Protein AF-A0A4Q5LEQ5-F1 (afdb_monomer)

pLDDT: mean 79.86, std 17.28, range [38.16, 98.62]

Radius of gyration: 29.06 Å; Cα contacts (8 Å, |Δi|>4): 475; chains: 1; bounding box: 88×98×78 Å

Nearest PDB structures (foldseek):
  8k0a-assembly1_B  TM=4.639E-01  e=9.473E-01  Escherichia coli K-12
  3zpm-assembly1_A  TM=3.263E-01  e=8.022E+00  Equus caballus
  2qom-assembly2_B  TM=1.376E-01  e=4.006E+00  Escherichia coli O157:H7

Mean predicted aligned error: 11.12 Å

Organism: NCBI:txid2025506

Secondary structure (DSSP, 8-state):
-------------PPPPPPPPPPPP--PPPP--HHHHHHH---GGGGTB-TTT-SB-EEEEEETTTTEEEEEEEEEEEE-SS-TTEEEEEEEEEETTEEEEEEEEEEEEEEEEE--SSPPTT---SEEEEEEEEEEEEE-TTSTT-EEEEEEEEEEEEE-SS-EEEPPP--BTTB---S-SEEEEEEEEEETTEEEEEEEEEESSTHHHHHHHHTTT--SSSS-PPPHHHHTTTGGGTT----TTSPPPPP--

Solvent-accessible surface area (backbone atoms only — not comparable to full-atom values): 14847 Å² total; per-residue (Å²): 135,89,85,84,86,84,84,83,81,84,81,79,80,78,80,79,86,78,79,81,79,79,73,79,77,80,79,72,74,79,74,76,51,41,71,61,52,30,66,79,43,81,67,44,65,66,60,36,36,33,90,87,75,72,41,77,34,69,26,41,30,34,38,43,98,76,51,29,38,32,38,35,36,46,79,41,58,42,66,38,93,90,43,49,45,34,28,44,38,33,29,38,38,33,49,80,92,48,72,42,50,33,39,37,40,40,38,54,71,47,50,44,81,51,87,76,94,70,69,48,88,91,66,72,61,84,44,38,36,39,35,34,32,38,37,40,37,36,36,49,80,90,46,89,75,32,36,35,42,42,37,38,35,43,34,22,31,24,36,36,95,90,42,78,44,59,25,78,40,41,83,46,101,87,47,74,64,45,89,42,46,30,42,42,37,45,34,38,36,42,33,90,78,38,92,66,70,36,49,34,40,36,16,62,32,51,70,79,48,27,68,88,64,39,77,69,17,60,71,70,96,84,55,95,44,77,31,69,85,42,34,84,31,55,50,75,52,70,88,60,86,72,70,83,83,58,79,76,79,75,78,86,126

Structure (mmCIF, N/CA/C/O backbone):
data_AF-A0A4Q5LEQ5-F1
#
_entry.id   AF-A0A4Q5LEQ5-F1
#
loop_
_atom_site.group_PDB
_atom_site.id
_atom_site.type_symbol
_atom_site.label_atom_id
_atom_site.label_alt_id
_atom_site.label_comp_id
_atom_site.label_asym_id
_atom_site.label_entity_id
_atom_site.label_seq_id
_atom_site.pdbx_PDB_ins_code
_atom_site.Cartn_x
_atom_site.Cartn_y
_atom_site.Cartn_z
_atom_site.occupancy
_atom_site.B_iso_or_equiv
_atom_site.auth_seq_id
_atom_site.auth_comp_id
_atom_site.auth_asym_id
_atom_site.auth_atom_id
_atom_site.pdbx_PDB_model_num
ATOM 1 N N . MET A 1 1 ? 68.077 65.497 -51.776 1.00 42.28 1 MET A N 1
ATOM 2 C CA . MET A 1 1 ? 66.692 65.918 -52.079 1.00 42.28 1 MET A CA 1
ATOM 3 C C . MET A 1 1 ? 65.959 64.712 -52.664 1.00 42.28 1 MET A C 1
ATOM 5 O O . MET A 1 1 ? 66.411 64.222 -53.683 1.00 42.28 1 MET A O 1
ATOM 9 N N . LYS A 1 2 ? 64.897 64.240 -51.986 1.00 45.91 2 LYS A N 1
ATOM 10 C CA . LYS A 1 2 ? 63.905 63.204 -52.376 1.00 45.91 2 LYS A CA 1
ATOM 11 C C . LYS A 1 2 ? 64.382 61.764 -52.687 1.00 45.91 2 LYS A C 1
ATOM 13 O O . LYS A 1 2 ? 64.947 61.514 -53.740 1.00 45.91 2 LYS A O 1
ATOM 18 N N . LEU A 1 3 ? 63.975 60.815 -51.833 1.00 38.16 3 LEU A N 1
ATOM 19 C CA . LEU A 1 3 ? 63.595 59.434 -52.197 1.00 38.16 3 LEU A CA 1
ATOM 20 C C . LEU A 1 3 ? 62.648 58.894 -51.095 1.00 38.16 3 LEU A C 1
ATOM 22 O O . LEU A 1 3 ? 63.087 58.612 -49.988 1.00 38.16 3 LEU A O 1
ATOM 26 N N . LEU A 1 4 ? 61.352 59.210 -51.175 1.00 44.72 4 LEU A N 1
ATOM 27 C CA . LEU A 1 4 ? 60.229 58.312 -51.506 1.00 44.72 4 LEU A CA 1
ATOM 28 C C . LEU A 1 4 ? 60.185 56.986 -50.708 1.00 44.72 4 LEU A C 1
ATOM 30 O O . LEU A 1 4 ? 60.799 55.996 -51.090 1.00 44.72 4 LEU A O 1
ATOM 34 N N . LEU A 1 5 ? 59.398 56.981 -49.622 1.00 45.78 5 LEU A N 1
ATOM 35 C CA . LEU A 1 5 ? 58.892 55.772 -48.963 1.00 45.78 5 LEU A CA 1
ATOM 36 C C . LEU A 1 5 ? 57.779 55.148 -49.819 1.00 45.78 5 LEU A C 1
ATOM 38 O O . LEU A 1 5 ? 56.820 55.835 -50.172 1.00 45.78 5 LEU A O 1
ATOM 42 N N . LEU A 1 6 ? 57.872 53.844 -50.084 1.00 47.28 6 LEU A N 1
ATOM 43 C CA . LEU A 1 6 ? 56.791 53.026 -50.633 1.00 47.28 6 LEU A CA 1
ATOM 44 C C . LEU A 1 6 ? 56.201 52.185 -49.485 1.00 47.28 6 LEU A C 1
ATOM 46 O O . LEU A 1 6 ? 56.848 51.254 -49.010 1.00 47.28 6 LEU A O 1
ATOM 50 N N . LEU A 1 7 ? 54.996 52.521 -49.014 1.00 47.59 7 LEU A N 1
ATOM 51 C CA . LEU A 1 7 ? 54.213 51.657 -48.124 1.00 47.59 7 LEU A CA 1
ATOM 52 C C . LEU A 1 7 ? 53.281 50.795 -48.984 1.00 47.59 7 LEU A C 1
ATOM 54 O O . LEU A 1 7 ? 52.369 51.313 -49.625 1.00 47.59 7 LEU A O 1
ATOM 58 N N . VAL A 1 8 ? 53.501 49.481 -48.984 1.00 54.56 8 VAL A N 1
ATOM 59 C CA . VAL A 1 8 ? 52.576 48.494 -49.554 1.00 54.56 8 VAL A CA 1
ATOM 60 C C . VAL A 1 8 ? 51.659 48.018 -48.430 1.00 54.56 8 VAL A C 1
ATOM 62 O O . VAL A 1 8 ? 52.103 47.341 -47.506 1.00 54.56 8 VAL A O 1
ATOM 65 N N . ALA A 1 9 ? 50.380 48.385 -48.491 1.00 50.31 9 ALA A N 1
ATOM 66 C CA . ALA A 1 9 ? 49.352 47.860 -47.600 1.00 50.31 9 ALA A CA 1
ATOM 67 C C . ALA A 1 9 ? 48.758 46.579 -48.210 1.00 50.31 9 ALA A C 1
ATOM 69 O O . ALA A 1 9 ? 48.003 46.639 -49.179 1.00 50.31 9 ALA A O 1
ATOM 70 N N . LEU A 1 10 ? 49.098 45.415 -47.648 1.00 50.59 10 LEU A N 1
ATOM 71 C CA . LEU A 1 10 ? 48.386 44.166 -47.917 1.00 50.59 10 LEU A CA 1
ATOM 72 C C . LEU A 1 10 ? 47.082 44.152 -47.110 1.00 50.59 10 LEU A C 1
ATOM 74 O O . LEU A 1 10 ? 47.089 43.976 -45.893 1.00 50.59 10 LEU A O 1
ATOM 78 N N . GLY A 1 11 ? 45.957 44.340 -47.799 1.00 45.97 11 GLY A N 1
ATOM 79 C CA . GLY A 1 11 ? 44.630 44.106 -47.241 1.00 45.97 11 GLY A CA 1
ATOM 80 C C . GLY A 1 11 ? 44.376 42.607 -47.090 1.00 45.97 11 GLY A C 1
ATOM 81 O O . GLY A 1 11 ? 44.186 41.907 -48.082 1.00 45.97 11 GLY A O 1
ATOM 82 N N . ALA A 1 12 ? 44.364 42.112 -45.854 1.00 54.72 12 ALA A N 1
ATOM 83 C CA . ALA A 1 12 ? 43.899 40.767 -45.537 1.00 54.72 12 ALA A CA 1
ATOM 84 C C . ALA A 1 12 ? 42.364 40.771 -45.444 1.00 54.72 12 ALA A C 1
ATOM 86 O O . ALA A 1 12 ? 41.787 41.289 -44.490 1.00 54.72 12 ALA A O 1
ATOM 87 N N . THR A 1 13 ? 41.689 40.198 -46.439 1.00 59.59 13 THR A N 1
ATOM 88 C CA . THR A 1 13 ? 40.253 39.903 -46.376 1.00 59.59 13 THR A CA 1
ATOM 89 C C . THR A 1 13 ? 40.011 38.744 -45.413 1.00 59.59 13 THR A C 1
ATOM 91 O O . THR A 1 13 ? 40.428 37.615 -45.677 1.00 59.59 13 THR A O 1
ATOM 94 N N . ALA A 1 14 ? 39.340 39.021 -44.294 1.00 64.88 14 ALA A N 1
ATOM 95 C CA . ALA A 1 14 ? 38.915 38.003 -43.341 1.00 64.88 14 ALA A CA 1
ATOM 96 C C . ALA A 1 14 ? 37.867 37.060 -43.974 1.00 64.88 14 ALA A C 1
ATOM 98 O O . ALA A 1 14 ? 36.952 37.541 -44.651 1.00 64.88 14 ALA A O 1
ATOM 99 N N . PRO A 1 15 ? 37.963 35.734 -43.770 1.00 63.31 15 PRO A N 1
ATOM 100 C CA . PRO A 1 15 ? 36.973 34.791 -44.274 1.00 63.31 15 PRO A CA 1
ATOM 101 C C . PRO A 1 15 ? 35.643 34.935 -43.522 1.00 63.31 15 PRO A C 1
ATOM 103 O O . PRO A 1 15 ? 35.608 35.116 -42.304 1.00 63.31 15 PRO A O 1
ATOM 106 N N . ALA A 1 16 ? 34.541 34.842 -44.267 1.00 68.25 16 ALA A N 1
ATOM 107 C CA . ALA A 1 16 ? 33.187 34.922 -43.734 1.00 68.25 16 ALA A CA 1
ATOM 108 C C . ALA A 1 16 ? 32.895 33.782 -42.731 1.00 68.25 16 ALA A C 1
ATOM 110 O O . ALA A 1 16 ? 33.335 32.648 -42.946 1.00 68.25 16 ALA A O 1
ATOM 111 N N . PRO A 1 17 ? 32.128 34.045 -41.655 1.00 64.50 17 PRO A N 1
ATOM 112 C CA . PRO A 1 17 ? 31.773 33.032 -40.669 1.00 64.50 17 PRO A CA 1
ATOM 113 C C . PRO A 1 17 ? 30.890 31.947 -41.298 1.00 64.50 17 PRO A C 1
ATOM 115 O O . PRO A 1 17 ? 29.792 32.207 -41.788 1.00 64.50 17 PRO A O 1
ATOM 118 N N . SER A 1 18 ? 31.376 30.708 -41.275 1.00 65.38 18 SER A N 1
ATOM 119 C CA . SER A 1 18 ? 30.634 29.525 -41.709 1.00 65.38 18 SER A CA 1
ATOM 120 C C . SER A 1 18 ? 29.404 29.302 -40.824 1.00 65.38 18 SER A C 1
ATOM 122 O O . SER A 1 18 ? 29.530 29.208 -39.601 1.00 65.38 18 SER A O 1
ATOM 124 N N . ALA A 1 19 ? 28.229 29.183 -41.448 1.00 69.19 19 ALA A N 1
ATOM 125 C CA . ALA A 1 19 ? 26.966 28.919 -40.767 1.00 69.19 19 ALA A CA 1
ATOM 126 C C . ALA A 1 19 ? 27.043 27.645 -39.892 1.00 69.19 19 ALA A C 1
ATOM 128 O O . ALA A 1 19 ? 27.603 26.632 -40.327 1.00 69.19 19 ALA A O 1
ATOM 129 N N . PRO A 1 20 ? 26.483 27.663 -38.668 1.00 63.56 20 PRO A N 1
ATOM 130 C CA . PRO A 1 20 ? 26.539 26.523 -37.763 1.00 63.56 20 PRO A CA 1
ATOM 131 C C . PRO A 1 20 ? 25.790 25.322 -38.357 1.00 63.56 20 PRO A C 1
ATOM 133 O O . PRO A 1 20 ? 24.600 25.401 -38.663 1.00 63.56 20 PRO A O 1
ATOM 136 N N . LYS A 1 21 ? 26.490 24.187 -38.498 1.00 62.59 21 LYS A N 1
ATOM 137 C CA . LYS A 1 21 ? 25.885 22.897 -38.864 1.00 62.59 21 LYS A CA 1
ATOM 138 C C . LYS A 1 21 ? 24.766 22.569 -37.874 1.00 62.59 21 LYS A C 1
ATOM 140 O O . LYS A 1 21 ? 25.019 22.421 -36.678 1.00 62.59 21 LYS A O 1
ATOM 145 N N . ALA A 1 22 ? 23.542 22.436 -38.384 1.00 58.00 22 ALA A N 1
ATOM 146 C CA . ALA A 1 22 ? 22.379 22.044 -37.603 1.00 58.00 22 ALA A CA 1
ATOM 147 C C . ALA A 1 22 ? 22.648 20.708 -36.892 1.00 58.00 22 ALA A C 1
ATOM 149 O O . ALA A 1 22 ? 22.903 19.679 -37.521 1.00 58.00 22 ALA A O 1
ATOM 150 N N . ARG A 1 23 ? 22.625 20.748 -35.558 1.00 59.12 23 ARG A N 1
ATOM 151 C CA . ARG A 1 23 ? 22.774 19.577 -34.693 1.00 59.12 23 ARG A CA 1
ATOM 152 C C . ARG A 1 23 ? 21.589 18.639 -34.963 1.00 59.12 23 ARG A C 1
ATOM 154 O O . ARG A 1 23 ? 20.453 19.112 -34.911 1.00 59.12 23 ARG A O 1
ATOM 161 N N . PRO A 1 24 ? 21.807 17.344 -35.256 1.00 55.41 24 PRO A N 1
ATOM 162 C CA . PRO A 1 24 ? 20.708 16.413 -35.469 1.00 55.41 24 PRO A CA 1
ATOM 163 C C . PRO A 1 24 ? 19.820 16.408 -34.223 1.00 55.41 24 PRO A C 1
ATOM 165 O O . PRO A 1 24 ? 20.305 16.230 -33.104 1.00 55.41 24 PRO A O 1
ATOM 168 N N . ALA A 1 25 ? 18.529 16.672 -34.423 1.00 56.28 25 ALA A N 1
ATOM 169 C CA . ALA A 1 25 ? 17.544 16.674 -33.358 1.00 56.28 25 ALA A CA 1
ATOM 170 C C . ALA A 1 25 ? 17.580 15.314 -32.649 1.00 56.28 25 ALA A C 1
ATOM 172 O O . ALA A 1 25 ? 17.380 14.271 -33.278 1.00 56.28 25 ALA A O 1
ATOM 173 N N . ASN A 1 26 ? 17.859 15.331 -31.344 1.00 53.47 26 ASN A N 1
ATOM 174 C CA . ASN A 1 26 ? 17.761 14.156 -30.490 1.00 53.47 26 ASN A CA 1
ATOM 175 C C . ASN A 1 26 ? 16.336 13.606 -30.613 1.00 53.47 26 ASN A C 1
ATOM 177 O O . ASN A 1 26 ? 15.392 14.181 -30.070 1.00 53.47 26 ASN A O 1
ATOM 181 N N . ARG A 1 27 ? 16.167 12.493 -31.335 1.00 51.16 27 ARG A N 1
ATOM 182 C CA . ARG A 1 27 ? 14.936 11.703 -31.287 1.00 51.16 27 ARG A CA 1
ATOM 183 C C . ARG A 1 27 ? 14.829 11.141 -29.874 1.00 51.16 27 ARG A C 1
ATOM 185 O O . ARG A 1 27 ? 15.426 10.115 -29.561 1.00 51.16 27 ARG A O 1
ATOM 192 N N . HIS A 1 28 ? 14.113 11.848 -29.005 1.00 52.12 28 HIS A N 1
ATOM 193 C CA . HIS A 1 28 ? 13.732 11.320 -27.706 1.00 52.12 28 HIS A CA 1
ATOM 194 C C . HIS A 1 28 ? 12.925 10.044 -27.941 1.00 52.12 28 HIS A C 1
ATOM 196 O O . HIS A 1 28 ? 11.900 10.068 -28.623 1.00 52.12 28 HIS A O 1
ATOM 202 N N . ALA A 1 29 ? 13.414 8.922 -27.410 1.00 55.69 29 ALA A N 1
ATOM 203 C CA . ALA A 1 29 ? 12.632 7.698 -27.362 1.00 55.69 29 ALA A CA 1
ATOM 204 C C . ALA A 1 29 ? 11.277 8.013 -26.697 1.00 55.69 29 ALA A C 1
ATOM 206 O O . ALA A 1 29 ? 11.261 8.745 -25.699 1.00 55.69 29 ALA A O 1
ATOM 207 N N . PRO A 1 30 ? 10.152 7.515 -27.240 1.00 57.72 30 PRO A N 1
ATOM 208 C CA . PRO A 1 30 ? 8.839 7.802 -26.685 1.00 57.72 30 PRO A CA 1
ATOM 209 C C . PRO A 1 30 ? 8.800 7.378 -25.216 1.00 57.72 30 PRO A C 1
ATOM 211 O O . PRO A 1 30 ? 9.229 6.278 -24.857 1.00 57.72 30 PRO A O 1
ATOM 214 N N . ALA A 1 31 ? 8.314 8.276 -24.360 1.00 65.69 31 ALA A N 1
ATOM 215 C CA . ALA A 1 31 ? 8.113 7.977 -22.953 1.00 65.69 31 ALA A CA 1
ATOM 216 C C . ALA A 1 31 ? 7.179 6.763 -22.825 1.00 65.69 31 ALA A C 1
ATOM 218 O O . ALA A 1 31 ? 6.158 6.678 -23.509 1.00 65.69 31 ALA A O 1
ATOM 219 N N . LEU A 1 32 ? 7.537 5.819 -21.953 1.00 74.06 32 LEU A N 1
ATOM 220 C CA . LEU A 1 32 ? 6.699 4.670 -21.625 1.00 74.06 32 LEU A CA 1
ATOM 221 C C . LEU A 1 32 ? 5.318 5.173 -21.183 1.00 74.06 32 LEU A C 1
ATOM 223 O O . LEU A 1 32 ? 5.200 5.813 -20.138 1.00 74.06 32 LEU A O 1
ATOM 227 N N . SER A 1 33 ? 4.274 4.895 -21.968 1.00 88.50 33 SER A N 1
ATOM 228 C CA . SER A 1 33 ? 2.918 5.247 -21.554 1.00 88.50 33 SER A CA 1
ATOM 229 C C . SER A 1 33 ? 2.502 4.329 -20.402 1.00 88.50 33 SER A C 1
ATOM 231 O O . SER A 1 33 ? 2.620 3.102 -20.497 1.00 88.50 33 SER A O 1
ATOM 233 N N . ALA A 1 34 ? 2.009 4.910 -19.308 1.00 90.38 34 ALA A N 1
ATOM 234 C CA . ALA A 1 34 ? 1.579 4.136 -18.147 1.00 90.38 34 ALA A CA 1
ATOM 235 C C . ALA A 1 34 ? 0.482 3.122 -18.512 1.00 90.38 34 ALA A C 1
ATOM 237 O O . ALA A 1 34 ? 0.498 1.987 -18.046 1.00 90.38 34 ALA A O 1
ATOM 238 N N . ALA A 1 35 ? -0.428 3.502 -19.411 1.00 90.44 35 ALA A N 1
ATOM 239 C CA . ALA A 1 35 ? -1.487 2.626 -19.898 1.00 90.44 35 ALA A CA 1
ATOM 240 C C . ALA A 1 35 ? -0.942 1.385 -20.627 1.00 90.44 35 ALA A C 1
ATOM 242 O O . ALA A 1 35 ? -1.441 0.284 -20.406 1.00 90.44 35 ALA A O 1
ATOM 243 N N . THR A 1 36 ? 0.086 1.539 -21.473 1.00 93.69 36 THR A N 1
ATOM 244 C CA . THR A 1 36 ? 0.741 0.396 -22.134 1.00 93.69 36 THR A CA 1
ATOM 245 C C . THR A 1 36 ? 1.398 -0.514 -21.110 1.00 93.69 36 THR A C 1
ATOM 247 O O . THR A 1 36 ? 1.146 -1.716 -21.113 1.00 93.69 36 THR A O 1
ATOM 250 N N . PHE A 1 37 ? 2.161 0.064 -20.184 1.00 95.38 37 PHE A N 1
ATOM 251 C CA . PHE A 1 37 ? 2.852 -0.710 -19.163 1.00 95.38 37 PHE A CA 1
ATOM 252 C C . PHE A 1 37 ? 1.888 -1.553 -18.316 1.00 95.38 37 PHE A C 1
ATOM 254 O O . PHE A 1 37 ? 2.099 -2.750 -18.150 1.00 95.38 37 PHE A O 1
ATOM 261 N N . PHE A 1 38 ? 0.801 -0.960 -17.815 1.00 95.69 38 PHE A N 1
ATOM 262 C CA . PHE A 1 38 ? -0.144 -1.679 -16.955 1.00 95.69 38 PHE A CA 1
ATOM 263 C C . PHE A 1 38 ? -1.016 -2.696 -17.704 1.00 95.69 38 PHE A C 1
ATOM 265 O O . PHE A 1 38 ? -1.543 -3.610 -17.073 1.00 95.69 38 PHE A O 1
ATOM 272 N N . ARG A 1 39 ? -1.151 -2.598 -19.037 1.00 95.56 39 ARG A N 1
ATOM 273 C CA . ARG A 1 39 ? -1.733 -3.684 -19.849 1.00 95.56 39 ARG A CA 1
ATOM 274 C C . ARG A 1 39 ? -0.836 -4.918 -19.821 1.00 95.56 39 ARG A C 1
ATOM 276 O O . ARG A 1 39 ? -1.307 -6.012 -19.511 1.00 95.56 39 ARG A O 1
ATOM 283 N N . GLU A 1 40 ? 0.449 -4.717 -20.089 1.00 95.81 40 GLU A N 1
ATOM 284 C CA . GLU A 1 40 ? 1.455 -5.779 -20.204 1.00 95.81 40 GLU A CA 1
ATOM 285 C C . GLU A 1 40 ? 1.829 -6.394 -18.852 1.00 95.81 40 GLU A C 1
ATOM 287 O O . GLU A 1 40 ? 2.145 -7.578 -18.764 1.00 95.81 40 GLU A O 1
ATOM 292 N N . HIS A 1 41 ? 1.769 -5.600 -17.784 1.00 96.50 41 HIS A N 1
ATOM 293 C CA . HIS A 1 41 ? 2.252 -5.988 -16.468 1.00 96.50 41 HIS A CA 1
ATOM 294 C C . HIS A 1 41 ? 1.136 -5.931 -15.423 1.00 96.50 41 HIS A C 1
ATOM 296 O O . HIS A 1 41 ? 0.546 -4.883 -15.165 1.00 96.50 41 HIS A O 1
ATOM 302 N N . ASN A 1 42 ? 0.862 -7.077 -14.799 1.00 96.06 42 ASN A N 1
ATOM 303 C CA . ASN A 1 42 ? -0.044 -7.186 -13.661 1.00 96.06 42 ASN A CA 1
ATOM 304 C C . ASN A 1 42 ? 0.756 -7.088 -12.357 1.00 96.06 42 ASN A C 1
ATOM 306 O O . ASN A 1 42 ? 1.597 -7.942 -12.093 1.00 96.06 42 ASN A O 1
ATOM 310 N N . LEU A 1 43 ? 0.484 -6.065 -11.545 1.00 95.81 43 LEU A N 1
ATOM 311 C CA . LEU A 1 43 ? 1.221 -5.794 -10.306 1.00 95.81 43 LEU A CA 1
ATOM 312 C C . LEU A 1 43 ? 0.595 -6.474 -9.078 1.00 95.81 43 LEU A C 1
ATOM 314 O O . LEU A 1 43 ? 1.123 -6.346 -7.979 1.00 95.81 43 LEU A O 1
ATOM 318 N N . ALA A 1 44 ? -0.502 -7.221 -9.248 1.00 94.75 44 ALA A N 1
ATOM 319 C CA . ALA A 1 44 ? -1.235 -7.842 -8.145 1.00 94.75 44 ALA A CA 1
ATOM 320 C C . ALA A 1 44 ? -0.367 -8.757 -7.263 1.00 94.75 44 ALA A C 1
ATOM 322 O O . ALA A 1 44 ? -0.587 -8.822 -6.056 1.00 94.75 44 ALA A O 1
ATOM 323 N N . SER A 1 45 ? 0.618 -9.447 -7.848 1.00 90.81 45 SER A N 1
ATOM 324 C CA . SER A 1 45 ? 1.499 -10.369 -7.123 1.00 90.81 45 SER A CA 1
ATOM 325 C C . SER A 1 45 ? 2.373 -9.677 -6.082 1.00 90.81 45 SER A C 1
ATOM 327 O O . SER A 1 45 ? 2.718 -10.303 -5.088 1.00 90.81 45 SER A O 1
ATOM 329 N N . LEU A 1 46 ? 2.690 -8.394 -6.280 1.00 91.19 46 LEU A N 1
ATOM 330 C CA . LEU A 1 46 ? 3.554 -7.643 -5.374 1.00 91.19 46 LEU A CA 1
ATOM 331 C C . LEU A 1 46 ? 2.915 -7.470 -3.988 1.00 91.19 46 LEU A C 1
ATOM 333 O O . LEU A 1 46 ? 3.616 -7.481 -2.990 1.00 91.19 46 LEU A O 1
ATOM 337 N N . TRP A 1 47 ? 1.588 -7.366 -3.904 1.0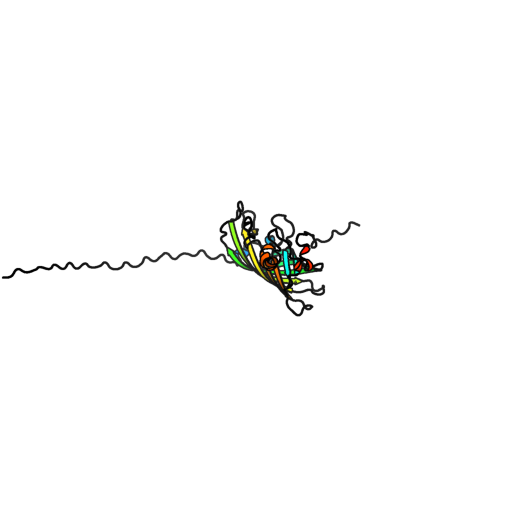0 90.12 47 TRP A N 1
ATOM 338 C CA . TRP A 1 47 ? 0.894 -7.097 -2.639 1.00 90.12 47 TRP A CA 1
ATOM 339 C C . TRP A 1 47 ? 0.448 -8.339 -1.860 1.00 90.12 47 TRP A C 1
ATOM 341 O O . TRP A 1 47 ? -0.016 -8.189 -0.735 1.00 90.12 47 TRP A O 1
ATOM 351 N N . ARG A 1 48 ? 0.506 -9.539 -2.454 1.00 77.06 48 ARG A N 1
ATOM 352 C CA . ARG A 1 48 ? -0.097 -10.745 -1.852 1.00 77.06 48 ARG A CA 1
ATOM 353 C C . ARG A 1 48 ? 0.884 -11.575 -1.042 1.00 77.06 48 ARG A C 1
ATOM 355 O O . ARG A 1 48 ? 0.505 -12.090 0.000 1.00 77.06 48 ARG A O 1
ATOM 362 N N . LEU A 1 49 ? 2.103 -11.738 -1.540 1.00 67.44 49 LEU A N 1
ATOM 363 C CA . LEU A 1 49 ? 3.064 -12.672 -0.971 1.00 67.44 49 LEU A CA 1
ATOM 364 C C . LEU A 1 49 ? 4.351 -11.945 -0.629 1.00 67.44 49 LEU A C 1
ATOM 366 O O . LEU A 1 49 ? 4.835 -11.115 -1.402 1.00 67.44 49 LEU A O 1
ATOM 370 N N . ASN A 1 50 ? 4.928 -12.310 0.507 1.00 61.56 50 ASN A N 1
ATOM 371 C CA . ASN A 1 50 ? 6.330 -12.055 0.749 1.00 61.56 50 ASN A CA 1
ATOM 372 C C . ASN A 1 50 ? 7.136 -12.839 -0.303 1.00 61.56 50 ASN A C 1
ATOM 374 O O . ASN A 1 50 ? 6.986 -14.055 -0.439 1.00 61.56 50 ASN A O 1
ATOM 378 N N . ALA A 1 51 ? 7.961 -12.127 -1.073 1.00 57.53 51 ALA A N 1
ATOM 379 C CA . ALA A 1 51 ? 8.736 -12.707 -2.166 1.00 57.53 51 ALA A CA 1
ATOM 380 C C . ALA A 1 51 ? 9.760 -13.754 -1.691 1.00 57.53 51 ALA A C 1
ATOM 382 O O . ALA A 1 51 ? 10.151 -14.607 -2.483 1.00 57.53 51 ALA A O 1
ATOM 383 N N . GLU A 1 52 ? 10.179 -13.697 -0.425 1.00 59.25 52 GLU A N 1
ATOM 384 C CA . GLU A 1 52 ? 11.164 -14.607 0.164 1.00 59.25 52 GLU A CA 1
ATOM 385 C C . GLU A 1 52 ? 10.519 -15.870 0.740 1.00 59.25 52 GLU A C 1
ATOM 387 O O . GLU A 1 52 ? 11.039 -16.965 0.543 1.00 59.25 52 GLU A O 1
ATOM 392 N N . SER A 1 53 ? 9.383 -15.735 1.433 1.00 56.12 53 SER A N 1
ATOM 393 C CA . SER A 1 53 ? 8.763 -16.847 2.170 1.00 56.12 53 SER A CA 1
ATOM 394 C C . SER A 1 53 ? 7.535 -17.456 1.493 1.00 56.12 53 SER A C 1
ATOM 396 O O . SER A 1 53 ? 7.078 -18.518 1.911 1.00 56.12 53 SER A O 1
ATOM 398 N N . GLY A 1 54 ? 6.962 -16.795 0.481 1.00 64.88 54 GLY A N 1
ATOM 399 C CA . GLY A 1 54 ? 5.698 -17.219 -0.130 1.00 64.88 54 GLY A CA 1
ATOM 400 C C . GLY A 1 54 ? 4.496 -17.151 0.821 1.00 64.88 54 GLY A C 1
ATOM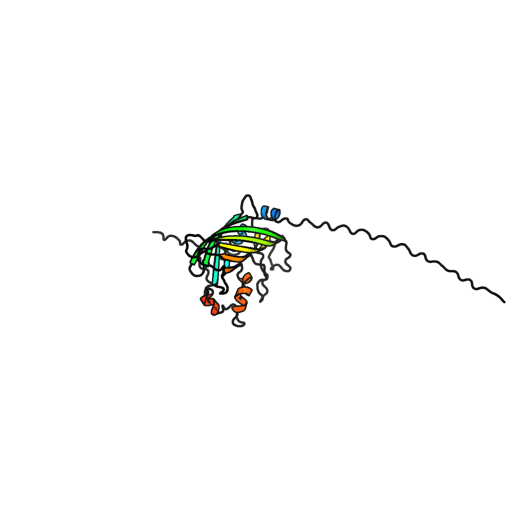 401 O O . GLY A 1 54 ? 3.434 -17.665 0.480 1.00 64.88 54 GLY A O 1
ATOM 402 N N . GLN A 1 55 ? 4.654 -16.527 1.992 1.00 71.75 55 GLN A N 1
ATOM 403 C CA . GLN A 1 55 ? 3.603 -16.321 2.989 1.00 71.75 55 GLN A CA 1
ATOM 404 C C . GLN A 1 55 ? 2.851 -15.008 2.736 1.00 71.75 55 GLN A C 1
ATOM 406 O O . GLN A 1 55 ? 3.396 -14.113 2.076 1.00 71.75 55 GLN A O 1
ATOM 411 N N . PRO A 1 56 ? 1.624 -14.846 3.263 1.00 77.00 56 PRO A N 1
ATOM 412 C CA . PRO A 1 56 ? 0.913 -13.576 3.212 1.00 77.00 56 PRO A CA 1
ATOM 413 C C . PRO A 1 56 ? 1.745 -12.427 3.780 1.00 77.00 56 PRO A C 1
ATOM 415 O O . PRO A 1 56 ? 2.395 -12.540 4.819 1.00 77.00 56 PRO A O 1
ATOM 418 N N . LEU A 1 57 ? 1.746 -11.307 3.061 1.00 84.88 57 LEU A N 1
ATOM 419 C CA . LEU A 1 57 ? 2.513 -10.131 3.449 1.00 84.88 57 LEU A CA 1
ATOM 420 C C . LEU A 1 57 ? 1.730 -9.305 4.478 1.00 84.88 57 LEU A C 1
ATOM 422 O O . LEU A 1 57 ? 0.732 -8.669 4.131 1.00 84.88 57 LEU A O 1
ATOM 426 N N . VAL A 1 58 ? 2.208 -9.286 5.725 1.00 89.00 58 VAL A N 1
ATOM 427 C CA . VAL A 1 58 ? 1.715 -8.365 6.757 1.00 89.00 58 VAL A CA 1
ATOM 428 C C . VAL A 1 58 ? 2.354 -6.995 6.548 1.00 89.00 58 VAL A C 1
ATOM 430 O O . VAL A 1 58 ? 3.570 -6.830 6.613 1.00 89.00 58 VAL A O 1
ATOM 433 N N . LEU A 1 59 ? 1.517 -6.002 6.279 1.00 91.44 59 LEU A N 1
ATOM 434 C CA . LEU A 1 59 ? 1.895 -4.606 6.123 1.00 91.44 59 LEU A CA 1
ATOM 435 C C . LEU A 1 59 ? 1.837 -3.929 7.486 1.00 91.44 59 LEU A C 1
ATOM 437 O O . LEU A 1 59 ? 0.786 -3.926 8.128 1.00 91.44 59 LEU A O 1
ATOM 441 N N . LEU A 1 60 ? 2.938 -3.313 7.903 1.00 89.75 60 LEU A N 1
ATOM 442 C CA . LEU A 1 60 ? 3.011 -2.598 9.173 1.00 89.75 60 LEU A CA 1
ATOM 443 C C . LEU A 1 60 ? 2.816 -1.100 8.960 1.00 89.75 60 LEU A C 1
ATOM 445 O O . LEU A 1 60 ? 3.338 -0.504 8.013 1.00 89.75 60 LEU A O 1
ATOM 449 N N . GLY A 1 61 ? 2.064 -0.486 9.865 1.00 91.44 61 GLY A N 1
ATOM 450 C CA . GLY A 1 61 ? 1.700 0.915 9.804 1.00 91.44 61 GLY A CA 1
ATOM 451 C C . GLY A 1 61 ? 1.498 1.566 11.158 1.00 91.44 61 GLY A C 1
ATOM 452 O O . GLY A 1 61 ? 1.547 0.934 12.215 1.00 91.44 61 GLY A O 1
ATOM 453 N N . CYS A 1 62 ? 1.251 2.870 11.109 1.00 90.75 62 CYS A N 1
ATOM 454 C CA . CYS A 1 62 ? 0.911 3.666 12.271 1.00 90.75 62 CYS A CA 1
ATOM 455 C C . CYS A 1 62 ? -0.299 4.569 12.014 1.00 90.75 62 CYS A C 1
ATOM 457 O O . CYS A 1 62 ? -0.506 5.078 10.909 1.00 90.75 62 CYS A O 1
ATOM 459 N N . MET A 1 63 ? -1.076 4.789 13.071 1.00 91.12 63 MET A N 1
ATOM 460 C CA . MET A 1 63 ? -2.328 5.532 13.065 1.00 91.12 63 MET A CA 1
ATOM 461 C C . MET A 1 63 ? -2.279 6.718 14.032 1.00 91.12 63 MET A C 1
ATOM 463 O O . MET A 1 63 ? -1.998 6.573 15.226 1.00 91.12 63 MET A O 1
ATOM 467 N N . GLY A 1 64 ? -2.614 7.894 13.509 1.00 89.62 64 GLY A N 1
ATOM 468 C CA . GLY A 1 64 ? -2.750 9.144 14.244 1.00 89.62 64 GLY A CA 1
ATOM 469 C C . GLY A 1 64 ? -1.443 9.694 14.815 1.00 89.62 64 GLY A C 1
ATOM 470 O O . GLY A 1 64 ? -0.359 9.135 14.669 1.00 89.62 64 GLY A O 1
ATOM 471 N N . THR A 1 65 ? -1.561 10.806 15.536 1.00 86.50 65 THR A N 1
ATOM 472 C CA . THR A 1 65 ? -0.437 11.507 16.187 1.00 86.50 65 THR A CA 1
ATOM 473 C C . THR A 1 65 ? 0.213 10.707 17.318 1.00 86.50 65 THR A C 1
ATOM 475 O O . THR A 1 65 ? 1.337 10.992 17.731 1.00 86.50 65 THR A O 1
ATOM 478 N N . GLN 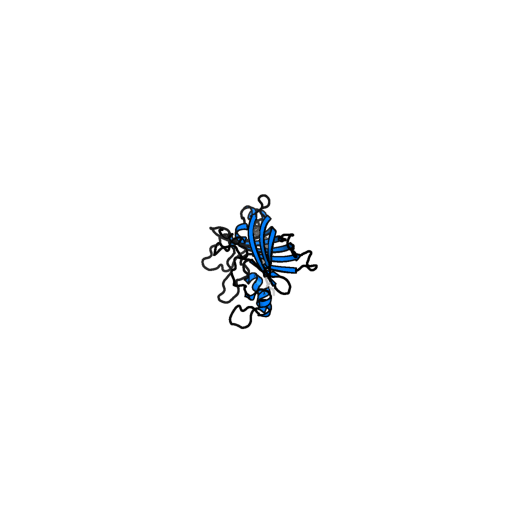A 1 66 ? -0.493 9.698 17.830 1.00 84.69 66 GLN A N 1
ATOM 479 C CA . GLN A 1 66 ? -0.008 8.781 18.859 1.00 84.69 66 GLN A CA 1
ATOM 480 C C . GLN A 1 66 ? 0.759 7.587 18.283 1.00 84.69 66 GLN A C 1
ATOM 482 O O . GLN A 1 66 ? 1.309 6.813 19.064 1.00 84.69 66 GLN A O 1
ATOM 487 N N . TYR A 1 67 ? 0.817 7.449 16.952 1.00 86.56 67 TYR A N 1
ATOM 488 C CA . TYR A 1 67 ? 1.485 6.345 16.269 1.00 86.56 67 TYR A CA 1
ATOM 489 C C . TYR A 1 67 ? 0.997 4.981 16.761 1.00 86.56 67 TYR A C 1
ATOM 491 O O . TYR A 1 67 ? 1.798 4.106 17.081 1.00 86.56 67 TYR A O 1
ATOM 499 N N . ARG A 1 68 ? -0.321 4.789 16.873 1.00 89.88 68 ARG A N 1
ATOM 500 C CA . ARG A 1 68 ? -0.868 3.477 17.248 1.00 89.88 68 ARG A CA 1
ATOM 501 C C . ARG A 1 68 ? -0.535 2.464 16.162 1.00 89.88 68 ARG A C 1
ATOM 503 O O . ARG A 1 68 ? -0.633 2.808 14.987 1.00 89.88 68 ARG A O 1
ATOM 510 N N . ARG A 1 69 ? -0.109 1.258 16.539 1.00 90.38 69 ARG A N 1
ATOM 511 C CA . ARG A 1 69 ? 0.223 0.209 15.567 1.00 90.38 69 ARG A CA 1
ATOM 512 C C . ARG A 1 69 ? -1.023 -0.172 14.770 1.00 90.38 69 ARG A C 1
ATOM 514 O O . ARG A 1 69 ? -2.083 -0.401 15.349 1.00 90.38 69 ARG A O 1
ATOM 521 N N . LEU A 1 70 ? -0.847 -0.251 13.460 1.00 92.50 70 LEU A N 1
ATOM 522 C CA . LEU A 1 70 ? -1.817 -0.775 12.515 1.00 92.50 70 LEU A CA 1
ATOM 523 C C . LEU A 1 70 ? -1.140 -1.880 11.713 1.00 92.50 70 LEU A C 1
ATOM 525 O O . LEU A 1 70 ? 0.001 -1.722 11.282 1.00 92.50 70 LEU A O 1
ATOM 529 N N . GLU A 1 71 ? -1.855 -2.966 11.480 1.00 93.75 71 GLU A N 1
ATOM 530 C CA . GLU A 1 71 ? -1.413 -4.044 10.603 1.00 93.75 71 GLU A CA 1
ATOM 531 C C . GLU A 1 71 ? -2.458 -4.263 9.517 1.00 93.75 71 GLU A C 1
ATOM 533 O O . GLU A 1 71 ? -3.651 -4.085 9.761 1.00 93.75 71 GLU A O 1
ATOM 538 N N . LEU A 1 72 ? -2.029 -4.622 8.310 1.00 94.81 72 LEU A N 1
ATOM 539 C CA . LEU A 1 72 ? -2.939 -4.970 7.225 1.00 94.81 72 LEU A CA 1
ATOM 540 C C . LEU A 1 72 ? -2.441 -6.207 6.491 1.00 94.81 72 LEU A C 1
ATOM 542 O O . LEU A 1 72 ? -1.248 -6.349 6.243 1.00 94.81 72 LEU A O 1
ATOM 546 N N . VAL A 1 73 ? -3.371 -7.050 6.060 1.00 93.94 73 VAL A N 1
ATOM 547 C CA . VAL A 1 73 ? -3.103 -8.160 5.141 1.00 93.94 73 VAL A CA 1
ATOM 548 C C . VAL A 1 73 ? -4.074 -8.067 3.979 1.00 93.94 73 VAL A C 1
ATOM 550 O O . VAL A 1 73 ? -5.276 -7.892 4.181 1.00 93.94 73 VAL A O 1
ATOM 553 N N . TYR A 1 74 ? -3.561 -8.187 2.755 1.00 94.19 74 TYR A N 1
ATOM 554 C CA . TYR A 1 74 ? -4.398 -8.366 1.572 1.00 94.19 74 TYR A CA 1
ATOM 555 C C . TYR A 1 74 ? -4.633 -9.856 1.324 1.00 94.19 74 TYR A C 1
ATOM 557 O O . TYR A 1 74 ? -3.727 -10.582 0.928 1.00 94.19 74 TYR A O 1
ATOM 565 N N . GLU A 1 75 ? -5.876 -10.297 1.473 1.00 92.19 75 GLU A N 1
ATOM 566 C CA . GLU A 1 75 ? -6.286 -11.675 1.179 1.00 92.19 75 GLU A CA 1
ATOM 567 C C . GLU A 1 75 ? -6.448 -11.883 -0.337 1.00 92.19 75 GLU A C 1
ATOM 569 O O . GLU A 1 75 ? -6.078 -12.913 -0.907 1.00 92.19 75 GLU A O 1
ATOM 574 N N . SER A 1 76 ? -6.962 -10.861 -1.030 1.00 93.44 76 SER A N 1
ATOM 575 C CA . SER A 1 76 ? -7.178 -10.889 -2.475 1.00 93.44 76 SER A CA 1
ATOM 576 C C . SER A 1 76 ? -6.809 -9.562 -3.114 1.00 93.44 76 SER A C 1
ATOM 578 O O . SER A 1 76 ? -7.282 -8.504 -2.701 1.00 93.44 76 SER A O 1
ATOM 580 N N . VAL A 1 77 ? -6.056 -9.641 -4.211 1.00 95.94 77 VAL A N 1
ATOM 581 C CA . VAL A 1 77 ? -5.776 -8.514 -5.101 1.00 95.94 77 VAL A CA 1
ATOM 582 C C . VAL A 1 77 ? -5.980 -8.965 -6.539 1.00 95.94 77 VAL A C 1
ATOM 584 O O . VAL A 1 77 ? -5.296 -9.871 -7.017 1.00 95.94 77 VAL A O 1
ATOM 587 N N . ARG A 1 78 ? -6.930 -8.340 -7.238 1.00 96.88 78 ARG A N 1
ATOM 588 C CA . ARG A 1 78 ? -7.289 -8.698 -8.613 1.00 96.88 78 ARG A CA 1
ATOM 589 C C . ARG A 1 78 ? -7.294 -7.464 -9.500 1.00 96.88 78 ARG A C 1
ATOM 591 O O . ARG A 1 78 ? -8.035 -6.520 -9.242 1.00 96.88 78 ARG A O 1
ATOM 598 N N . ARG A 1 79 ? -6.501 -7.494 -10.573 1.00 97.75 79 ARG A N 1
ATOM 599 C CA . ARG A 1 79 ? -6.543 -6.469 -11.623 1.00 97.75 79 ARG A CA 1
ATOM 600 C C . ARG A 1 79 ? -7.899 -6.506 -12.327 1.00 97.75 79 ARG A C 1
ATOM 602 O O . ARG A 1 79 ? -8.413 -7.586 -12.624 1.00 97.75 79 ARG A O 1
ATOM 609 N N . ASP A 1 80 ? -8.471 -5.341 -12.586 1.00 98.31 80 ASP A N 1
ATOM 610 C CA . ASP A 1 80 ? -9.688 -5.217 -13.375 1.00 98.31 80 ASP A CA 1
ATOM 611 C C . ASP A 1 80 ? -9.429 -5.623 -14.838 1.00 98.31 80 ASP A C 1
ATOM 613 O O . ASP A 1 80 ? -8.365 -5.351 -15.399 1.00 98.31 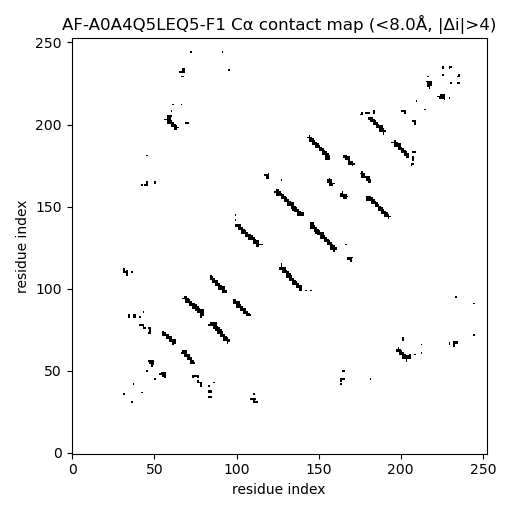80 ASP A O 1
ATOM 617 N N . ALA A 1 81 ? -10.389 -6.322 -15.448 1.00 95.81 81 ALA A N 1
ATOM 618 C CA . ALA A 1 81 ? -10.235 -6.869 -16.796 1.00 95.81 81 ALA A CA 1
ATOM 619 C C . ALA A 1 81 ? -10.312 -5.789 -17.888 1.00 95.81 81 ALA A C 1
ATOM 621 O O . ALA A 1 81 ? -9.664 -5.920 -18.924 1.00 95.81 81 ALA A O 1
ATOM 622 N N . HIS A 1 82 ? -11.079 -4.723 -17.649 1.00 96.94 82 HIS A N 1
ATOM 623 C CA . HIS A 1 82 ? -11.321 -3.651 -18.615 1.00 96.94 82 HIS A CA 1
ATOM 624 C C . HIS A 1 82 ? -10.458 -2.421 -18.327 1.00 96.94 82 HIS A C 1
ATOM 626 O O . HIS A 1 82 ? -10.148 -1.654 -19.237 1.00 96.94 82 HIS A O 1
ATOM 632 N N . ASN A 1 83 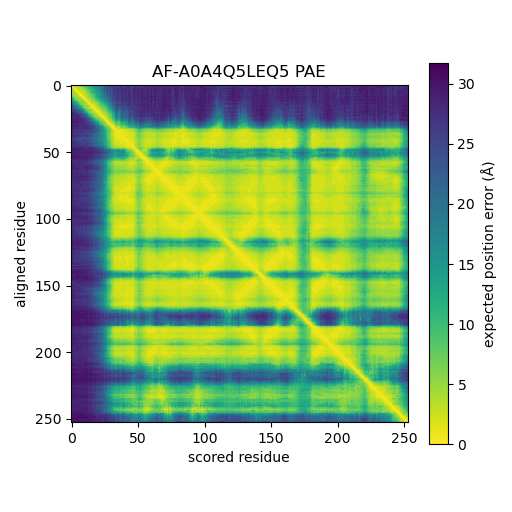? -10.036 -2.246 -17.072 1.00 97.50 83 ASN A N 1
ATOM 633 C CA . ASN A 1 83 ? -9.158 -1.165 -16.651 1.00 97.50 83 ASN A CA 1
ATOM 634 C C . ASN A 1 83 ? -7.877 -1.700 -15.973 1.00 97.50 83 ASN A C 1
ATOM 636 O O . ASN A 1 83 ? -7.836 -1.837 -14.753 1.00 97.50 83 ASN A O 1
ATOM 640 N N . PRO A 1 84 ? -6.783 -1.930 -16.720 1.00 97.38 84 PRO A N 1
ATOM 641 C CA . PRO A 1 84 ? -5.543 -2.507 -16.182 1.00 97.38 84 PRO A CA 1
ATOM 642 C C . PRO A 1 84 ? -4.844 -1.680 -15.087 1.00 97.38 84 PRO A C 1
ATOM 644 O O . PRO A 1 84 ? -3.929 -2.178 -14.431 1.00 97.38 84 PRO A O 1
ATOM 647 N N . GLN A 1 85 ? -5.240 -0.419 -14.897 1.00 97.69 85 GLN A N 1
ATOM 648 C CA . GLN A 1 85 ? -4.755 0.450 -13.821 1.00 97.69 85 GLN A CA 1
ATOM 649 C C . GLN A 1 85 ? -5.509 0.252 -12.502 1.00 97.69 85 GLN A C 1
ATOM 651 O O . GLN A 1 85 ? -5.007 0.658 -11.454 1.00 97.69 85 GLN A O 1
ATOM 656 N N . LEU A 1 86 ? -6.702 -0.341 -12.552 1.00 98.44 86 LEU A N 1
ATOM 657 C CA . LEU A 1 86 ? -7.580 -0.565 -11.413 1.00 98.44 86 LEU A CA 1
ATOM 658 C C . LEU A 1 86 ? -7.370 -1.971 -10.844 1.00 98.44 86 LEU A C 1
ATOM 660 O O . LEU A 1 86 ? -7.347 -2.965 -11.568 1.00 98.44 86 LEU A O 1
ATOM 664 N N . TYR A 1 87 ? -7.273 -2.048 -9.525 1.00 98.56 87 TYR A N 1
ATOM 665 C CA . TYR A 1 87 ? -7.167 -3.283 -8.763 1.00 98.56 87 TYR A CA 1
ATOM 666 C C . TYR A 1 87 ? -8.257 -3.304 -7.705 1.00 98.56 87 TYR A C 1
ATOM 668 O O . TYR A 1 87 ? -8.415 -2.344 -6.953 1.00 98.56 87 TYR A O 1
ATOM 676 N N . HIS A 1 88 ? -8.982 -4.413 -7.633 1.00 98.44 88 HIS A N 1
ATOM 677 C CA . HIS A 1 88 ? -9.946 -4.704 -6.580 1.00 98.44 88 HIS A CA 1
ATOM 678 C C . HIS A 1 88 ? -9.236 -5.463 -5.469 1.00 98.44 88 HIS A C 1
ATOM 680 O O . HIS A 1 88 ? -8.571 -6.469 -5.739 1.00 98.44 88 HIS A O 1
ATOM 686 N N . VAL A 1 89 ? -9.375 -4.988 -4.234 1.00 97.56 89 VAL A N 1
ATOM 687 C CA . VAL A 1 89 ? -8.698 -5.565 -3.070 1.00 97.56 89 VAL A CA 1
ATOM 688 C C . VAL A 1 89 ? -9.680 -5.942 -1.970 1.00 97.56 89 VAL A C 1
ATOM 690 O O . VAL A 1 89 ? -10.706 -5.284 -1.784 1.00 97.56 89 VAL A O 1
ATOM 693 N N . ARG A 1 90 ? -9.342 -7.006 -1.244 1.00 96.88 90 ARG A N 1
ATOM 694 C CA . ARG A 1 90 ? -9.977 -7.426 0.008 1.00 96.88 90 ARG A CA 1
ATOM 695 C C . ARG A 1 90 ? -8.899 -7.840 0.995 1.00 96.88 90 ARG A C 1
ATOM 697 O O . ARG A 1 90 ? -7.841 -8.316 0.574 1.00 96.88 90 ARG A O 1
ATOM 704 N N . GLY A 1 91 ? -9.169 -7.649 2.272 1.00 95.50 91 GLY A N 1
ATOM 705 C CA . GLY A 1 91 ? -8.228 -7.985 3.320 1.00 95.50 91 GLY A CA 1
ATOM 706 C C . GLY A 1 91 ? -8.768 -7.682 4.703 1.00 95.50 91 GLY A C 1
ATOM 707 O O . GLY A 1 91 ? -9.957 -7.406 4.869 1.00 95.50 91 GLY A O 1
ATOM 708 N N . LYS A 1 92 ? -7.868 -7.700 5.680 1.00 95.38 92 LYS A N 1
ATOM 709 C CA . LYS A 1 92 ? -8.163 -7.398 7.080 1.00 95.38 92 LYS A CA 1
ATOM 710 C C . LYS A 1 92 ? -7.157 -6.384 7.609 1.00 95.38 92 LYS A C 1
ATOM 712 O O . LYS A 1 92 ? -5.970 -6.463 7.287 1.00 95.38 92 LYS A O 1
ATOM 717 N N . SER A 1 93 ? -7.632 -5.420 8.387 1.00 95.12 93 SER A N 1
ATOM 718 C CA . SER A 1 93 ? -6.811 -4.537 9.213 1.00 95.12 93 SER A CA 1
ATOM 719 C C . SER A 1 93 ? -6.864 -5.007 10.664 1.00 95.12 93 SER A C 1
ATOM 721 O O . SER A 1 93 ? -7.869 -5.569 11.099 1.00 95.12 93 SER A O 1
ATOM 723 N N . ARG A 1 94 ? -5.793 -4.771 11.421 1.00 93.38 94 ARG A N 1
ATOM 724 C CA . ARG A 1 94 ? -5.742 -4.995 12.866 1.00 93.38 94 ARG A CA 1
ATOM 725 C C . ARG A 1 94 ? -5.226 -3.747 13.570 1.00 93.38 94 ARG A C 1
ATOM 727 O O . ARG A 1 94 ? -4.114 -3.290 13.306 1.00 93.38 94 ARG A O 1
ATOM 734 N N . GLU A 1 95 ? -6.029 -3.213 14.483 1.00 91.25 95 GLU A N 1
ATOM 735 C CA . GLU A 1 95 ? -5.623 -2.191 15.451 1.00 91.25 95 GLU A CA 1
ATOM 736 C C . GLU A 1 95 ? -5.781 -2.792 16.852 1.00 91.25 95 GLU A C 1
ATOM 738 O O . GLU A 1 95 ? -6.896 -3.051 17.307 1.00 91.25 95 GLU A O 1
ATOM 743 N N . ARG A 1 96 ? -4.662 -3.021 17.553 1.00 87.44 96 ARG A N 1
ATOM 744 C CA . ARG A 1 96 ? -4.643 -3.768 18.828 1.00 87.44 96 ARG A CA 1
ATOM 745 C C . ARG A 1 96 ? -5.280 -5.155 18.653 1.00 87.44 96 ARG A C 1
ATOM 747 O O . ARG A 1 96 ? -4.771 -5.947 17.870 1.00 87.44 96 ARG A O 1
ATOM 754 N N . ASP A 1 97 ? -6.376 -5.443 19.345 1.00 87.12 97 ASP A N 1
ATOM 755 C CA . ASP A 1 97 ? -7.083 -6.728 19.272 1.00 87.12 97 ASP A CA 1
ATOM 756 C C . ASP A 1 97 ? -8.302 -6.680 18.344 1.00 87.12 97 ASP A C 1
ATOM 758 O O . ASP A 1 97 ? -8.990 -7.678 18.157 1.00 87.12 97 ASP A O 1
ATOM 762 N N . ARG A 1 98 ? -8.571 -5.520 17.735 1.00 90.00 98 ARG A N 1
ATOM 763 C CA . ARG A 1 98 ? -9.698 -5.341 16.828 1.00 90.00 98 ARG A CA 1
ATOM 764 C C . ARG A 1 98 ? -9.272 -5.655 15.401 1.00 90.00 98 ARG A C 1
ATOM 766 O O . ARG A 1 98 ? -8.416 -4.965 14.848 1.00 90.00 98 ARG A O 1
ATOM 773 N N . ILE A 1 99 ? -9.909 -6.662 14.808 1.00 92.88 99 ILE A N 1
ATOM 774 C CA . ILE A 1 99 ? -9.716 -7.061 13.412 1.00 92.88 99 ILE A CA 1
ATOM 775 C C . ILE A 1 99 ? -10.913 -6.575 12.592 1.00 92.88 99 ILE A C 1
ATOM 777 O O . ILE A 1 99 ? -12.059 -6.858 12.930 1.00 92.88 99 ILE A O 1
ATOM 781 N N . MET A 1 100 ? -10.652 -5.845 11.511 1.00 94.31 100 MET A N 1
ATOM 782 C CA . MET A 1 100 ? -11.672 -5.289 10.625 1.00 94.31 100 MET A CA 1
ATOM 783 C C . MET A 1 100 ? -11.463 -5.779 9.191 1.00 94.31 100 MET A C 1
ATOM 785 O O . MET A 1 100 ? -10.468 -5.414 8.559 1.00 94.31 100 MET A O 1
ATOM 789 N N . PRO A 1 101 ? -12.387 -6.570 8.617 1.00 95.69 101 PRO A N 1
ATOM 790 C CA . PRO A 1 101 ? -12.357 -6.828 7.187 1.00 95.69 101 PRO A CA 1
ATOM 791 C C . PRO A 1 101 ? -12.584 -5.533 6.403 1.00 95.69 101 PRO A C 1
ATOM 793 O O . PRO A 1 101 ? -13.427 -4.703 6.756 1.00 95.69 101 PRO A O 1
ATOM 796 N N . PHE A 1 102 ? -11.863 -5.384 5.296 1.00 96.75 102 PHE A N 1
ATOM 797 C CA . PHE A 1 102 ? -12.009 -4.273 4.369 1.00 96.75 102 PHE A CA 1
ATOM 798 C C . PHE A 1 102 ? -12.084 -4.746 2.918 1.00 96.75 102 PHE A C 1
ATOM 800 O O . PHE A 1 102 ? -11.560 -5.790 2.525 1.00 96.75 102 PHE A O 1
ATOM 807 N N . ALA A 1 103 ? -12.698 -3.915 2.081 1.00 97.81 103 ALA A N 1
ATOM 808 C CA . ALA A 1 103 ? -12.684 -4.070 0.634 1.00 97.81 103 ALA A CA 1
ATOM 809 C C . ALA A 1 103 ? -12.550 -2.711 -0.050 1.00 97.81 103 ALA A C 1
ATOM 811 O O . ALA A 1 103 ? -12.957 -1.679 0.487 1.00 97.81 103 ALA A O 1
ATOM 812 N N . GLY A 1 104 ? -11.995 -2.689 -1.256 1.00 98.25 104 GLY A N 1
ATOM 813 C CA . GLY A 1 104 ? -11.856 -1.437 -1.979 1.00 98.25 104 GLY A CA 1
ATOM 814 C C . GLY A 1 104 ? -11.065 -1.544 -3.264 1.00 98.25 104 GLY A C 1
ATOM 815 O O . GLY A 1 104 ? -11.001 -2.596 -3.901 1.00 98.25 104 GLY A O 1
ATOM 816 N N . THR A 1 105 ? -10.472 -0.419 -3.646 1.00 98.62 105 THR A N 1
ATOM 817 C CA . THR A 1 105 ? -9.787 -0.275 -4.925 1.00 98.62 105 THR A CA 1
ATOM 818 C C . THR A 1 105 ? -8.461 0.451 -4.797 1.00 98.62 105 THR A C 1
ATOM 820 O O . THR A 1 105 ? -8.353 1.432 -4.058 1.00 98.62 105 THR A O 1
ATOM 823 N N . ILE A 1 106 ? -7.497 0.031 -5.610 1.00 98.62 106 ILE A N 1
ATOM 824 C CA . ILE A 1 106 ? -6.237 0.726 -5.870 1.00 98.62 106 ILE A CA 1
ATOM 825 C C . ILE A 1 106 ? -6.207 1.117 -7.352 1.00 98.62 106 ILE A C 1
ATOM 827 O O . ILE A 1 106 ? -6.491 0.291 -8.214 1.00 98.62 106 ILE A O 1
ATOM 831 N N . VAL A 1 107 ? -5.851 2.364 -7.657 1.00 98.50 107 VAL A N 1
ATOM 832 C CA . VAL A 1 107 ? -5.711 2.883 -9.024 1.00 98.50 107 VAL A CA 1
ATOM 833 C C . VAL A 1 107 ? -4.295 3.401 -9.227 1.00 98.50 107 VAL A C 1
ATOM 835 O O . VAL A 1 107 ? -3.897 4.390 -8.608 1.00 98.50 107 VAL A O 1
ATOM 838 N N . LEU A 1 108 ? -3.538 2.754 -10.112 1.00 98.12 108 LEU A N 1
ATOM 839 C CA . LEU A 1 108 ? -2.186 3.172 -10.477 1.00 98.12 108 LEU A CA 1
ATOM 840 C C . LEU A 1 108 ? -2.233 4.225 -11.583 1.00 98.12 108 LEU A C 1
ATOM 842 O O . LEU A 1 108 ? -2.807 4.005 -12.646 1.00 98.12 108 LEU A O 1
ATOM 846 N N . THR A 1 109 ? -1.620 5.377 -11.336 1.00 96.69 109 THR A N 1
ATOM 847 C CA . THR A 1 109 ? -1.713 6.548 -12.216 1.00 96.69 109 THR A CA 1
ATOM 848 C C . THR A 1 109 ? -0.441 6.770 -13.015 1.00 96.69 109 THR A C 1
ATOM 850 O O . THR A 1 109 ? -0.508 7.119 -14.193 1.00 96.69 109 THR A O 1
ATOM 853 N N . THR A 1 110 ? 0.726 6.548 -12.408 1.00 96.06 110 THR A N 1
ATOM 854 C CA . THR A 1 110 ? 2.014 6.761 -13.073 1.00 96.06 110 THR A CA 1
ATOM 855 C C . THR A 1 110 ? 2.914 5.549 -12.930 1.00 96.06 110 THR A C 1
ATOM 857 O O . THR A 1 110 ? 2.848 4.822 -11.941 1.00 96.06 110 THR A O 1
ATOM 860 N N . VAL A 1 111 ? 3.775 5.351 -13.925 1.00 96.00 111 VAL A N 1
ATOM 861 C CA . VAL A 1 111 ? 4.921 4.449 -13.852 1.00 96.00 111 VAL A CA 1
ATOM 862 C C . VAL A 1 111 ? 6.058 5.051 -14.657 1.00 96.00 111 VAL A C 1
ATOM 864 O O . VAL A 1 111 ? 5.861 5.542 -15.769 1.00 96.00 111 VAL A O 1
ATOM 867 N N . LYS A 1 112 ? 7.259 5.026 -14.093 1.00 94.38 112 LYS A N 1
ATOM 868 C CA . LYS A 1 112 ? 8.476 5.476 -14.763 1.00 94.38 112 LYS A CA 1
ATOM 869 C C . LYS A 1 112 ? 9.580 4.458 -14.553 1.00 94.38 112 LYS A C 1
ATOM 871 O O . LYS A 1 112 ? 9.717 3.897 -13.468 1.00 94.38 112 LYS A O 1
ATOM 876 N N . LYS A 1 113 ? 10.379 4.238 -15.596 1.00 93.19 113 LYS A N 1
ATOM 877 C CA . LYS A 1 113 ? 11.625 3.481 -15.476 1.00 93.19 113 LYS A CA 1
ATOM 878 C C . LYS A 1 113 ? 12.626 4.327 -14.690 1.00 93.19 113 LYS A C 1
ATOM 880 O O . LYS A 1 113 ? 12.814 5.499 -15.012 1.00 93.19 113 LYS A O 1
ATOM 885 N N . VAL A 1 114 ? 13.263 3.742 -13.685 1.00 89.81 114 VAL A N 1
ATOM 886 C CA . VAL A 1 114 ? 14.278 4.406 -12.857 1.00 89.81 114 VAL A CA 1
ATOM 887 C C . VAL A 1 114 ? 15.634 3.729 -13.040 1.00 89.81 114 VAL A C 1
ATOM 889 O O . VAL A 1 114 ? 15.716 2.566 -13.441 1.00 89.81 114 VAL A O 1
ATOM 892 N N . ARG A 1 115 ? 16.711 4.482 -12.806 1.00 86.00 115 ARG A N 1
ATOM 893 C CA . ARG A 1 115 ? 18.071 3.938 -12.746 1.00 86.00 115 ARG A CA 1
ATOM 894 C C . ARG A 1 115 ? 18.417 3.682 -11.287 1.00 86.00 115 ARG A C 1
ATOM 896 O O . ARG A 1 115 ? 18.137 4.531 -10.449 1.00 86.00 115 ARG A O 1
ATOM 903 N N . VAL A 1 116 ? 19.032 2.537 -11.022 1.00 80.69 116 VAL A N 1
ATOM 904 C CA . VAL A 1 116 ? 19.561 2.174 -9.706 1.00 80.69 116 VAL A CA 1
ATOM 905 C C . VAL A 1 116 ? 21.077 2.177 -9.821 1.00 80.69 116 VAL A C 1
ATOM 907 O O . VAL A 1 116 ? 21.623 1.556 -10.732 1.00 80.69 116 VAL A O 1
ATOM 910 N N . THR A 1 117 ? 21.744 2.928 -8.948 1.00 70.06 117 THR A N 1
ATOM 911 C CA . THR A 1 117 ? 23.187 3.190 -9.061 1.00 70.06 117 THR A CA 1
ATOM 912 C C . THR A 1 117 ? 24.036 2.009 -8.580 1.00 70.06 117 THR A C 1
ATOM 914 O O . THR A 1 117 ? 25.118 1.798 -9.113 1.00 70.06 117 THR A O 1
ATOM 917 N N . ALA A 1 118 ? 23.540 1.207 -7.633 1.00 71.81 118 ALA A N 1
ATOM 918 C CA . ALA A 1 118 ? 24.222 -0.002 -7.166 1.00 71.81 118 ALA A CA 1
ATOM 919 C C . ALA A 1 118 ? 23.201 -1.067 -6.717 1.00 71.81 118 ALA A C 1
ATOM 921 O O . ALA A 1 118 ? 22.836 -1.106 -5.544 1.00 71.81 118 ALA A O 1
ATOM 922 N N . PRO A 1 119 ? 22.657 -1.898 -7.623 1.00 69.50 119 PRO A N 1
ATOM 923 C CA . PRO A 1 119 ? 21.795 -2.997 -7.196 1.00 69.50 119 PRO A CA 1
ATOM 924 C C . PRO A 1 119 ? 22.583 -3.960 -6.286 1.00 69.50 119 PRO A C 1
ATOM 926 O O . PRO A 1 119 ? 23.795 -4.103 -6.478 1.00 69.50 119 PRO A O 1
ATOM 929 N N . PRO A 1 120 ? 21.927 -4.633 -5.324 1.00 73.12 120 PRO A N 1
ATOM 930 C CA . PRO A 1 120 ? 22.570 -5.649 -4.498 1.00 73.12 120 PRO A CA 1
ATOM 931 C C . PRO A 1 120 ? 23.306 -6.688 -5.344 1.00 73.12 120 PRO A C 1
ATOM 933 O O . PRO A 1 120 ? 22.835 -7.080 -6.420 1.00 73.12 120 PRO A O 1
ATOM 936 N N . SER A 1 121 ? 24.464 -7.137 -4.854 1.00 75.44 121 SER A N 1
ATOM 937 C CA . SER A 1 121 ? 25.263 -8.151 -5.543 1.00 75.44 121 SER A CA 1
ATOM 938 C C . SER A 1 121 ? 24.411 -9.389 -5.835 1.00 75.44 121 SER A C 1
ATOM 940 O O . SER A 1 121 ? 23.701 -9.889 -4.968 1.00 75.44 121 SER A O 1
ATOM 942 N N . GLY A 1 122 ? 24.444 -9.864 -7.081 1.00 80.19 122 GLY A N 1
ATOM 943 C CA . GLY A 1 122 ? 23.673 -11.030 -7.519 1.00 80.19 122 GLY A CA 1
ATOM 944 C C . GLY A 1 122 ? 22.225 -10.752 -7.947 1.00 80.19 122 GLY A C 1
ATOM 945 O O . GLY A 1 122 ? 21.645 -11.597 -8.631 1.00 80.19 122 GLY A O 1
ATOM 946 N N . PHE A 1 123 ? 21.649 -9.576 -7.666 1.00 84.50 123 PHE A N 1
ATOM 947 C CA . PHE A 1 123 ? 20.296 -9.253 -8.125 1.00 84.50 123 PHE A CA 1
ATOM 948 C C . PHE A 1 123 ? 20.277 -8.854 -9.607 1.00 84.50 123 PHE A C 1
ATOM 950 O O . PHE A 1 123 ? 20.811 -7.819 -10.010 1.00 84.50 123 PHE A O 1
ATOM 957 N N . ARG A 1 124 ? 19.625 -9.672 -10.444 1.00 88.88 124 ARG A N 1
ATOM 958 C CA . ARG A 1 124 ? 19.525 -9.443 -11.893 1.00 88.88 124 ARG A CA 1
ATOM 959 C C . ARG A 1 124 ? 18.134 -8.951 -12.286 1.00 88.88 124 ARG A C 1
ATOM 961 O O . ARG A 1 124 ? 17.193 -9.737 -12.401 1.00 88.88 124 ARG A O 1
ATOM 968 N N . ALA A 1 125 ? 18.026 -7.657 -12.576 1.00 91.38 125 ALA A N 1
ATOM 969 C CA . ALA A 1 125 ? 16.826 -7.046 -13.139 1.00 91.38 125 ALA A CA 1
ATOM 970 C C . ALA A 1 125 ? 17.047 -6.573 -14.581 1.00 91.38 125 ALA A C 1
ATOM 972 O O . ALA A 1 125 ? 18.080 -6.011 -14.931 1.00 91.38 125 ALA A O 1
ATOM 973 N N . LEU A 1 126 ? 16.025 -6.753 -15.414 1.00 93.62 126 LEU A N 1
ATOM 974 C CA . LEU A 1 126 ? 15.941 -6.207 -16.768 1.00 93.62 126 LEU A CA 1
ATOM 975 C C . LEU A 1 126 ? 15.640 -4.699 -16.746 1.00 93.62 126 LEU A C 1
ATOM 977 O O . LEU A 1 126 ? 16.016 -3.962 -17.660 1.00 93.62 126 LEU A O 1
ATOM 981 N N . ALA A 1 127 ? 14.895 -4.244 -15.735 1.00 93.00 127 ALA A N 1
ATOM 982 C CA . ALA A 1 127 ? 14.549 -2.845 -15.518 1.00 93.00 127 ALA A CA 1
ATOM 983 C C . ALA A 1 127 ? 14.002 -2.619 -14.101 1.00 93.00 127 ALA A C 1
ATOM 985 O O . ALA A 1 127 ? 13.404 -3.522 -13.515 1.00 93.00 127 ALA A O 1
ATOM 986 N N . HIS A 1 128 ? 14.140 -1.387 -13.612 1.00 91.88 128 HIS A N 1
ATOM 987 C CA . HIS A 1 128 ? 13.553 -0.915 -12.359 1.00 91.88 128 HIS A CA 1
ATOM 988 C C . HIS A 1 128 ? 12.493 0.140 -12.643 1.00 91.88 128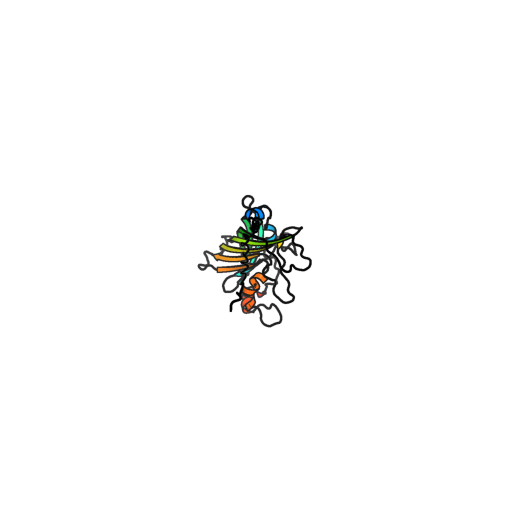 HIS A C 1
ATOM 990 O O . HIS A 1 128 ? 12.627 0.931 -13.584 1.00 91.88 128 HIS A O 1
ATOM 996 N N . TYR A 1 129 ? 11.456 0.164 -11.818 1.00 93.75 129 TYR A N 1
ATOM 997 C CA . TYR A 1 129 ? 10.304 1.027 -11.992 1.00 93.75 129 TYR A CA 1
ATOM 998 C C . TYR A 1 129 ? 9.867 1.636 -10.669 1.00 93.75 129 TYR A C 1
ATOM 1000 O O . TYR A 1 129 ? 9.962 1.016 -9.612 1.00 93.75 129 TYR A O 1
ATOM 1008 N N .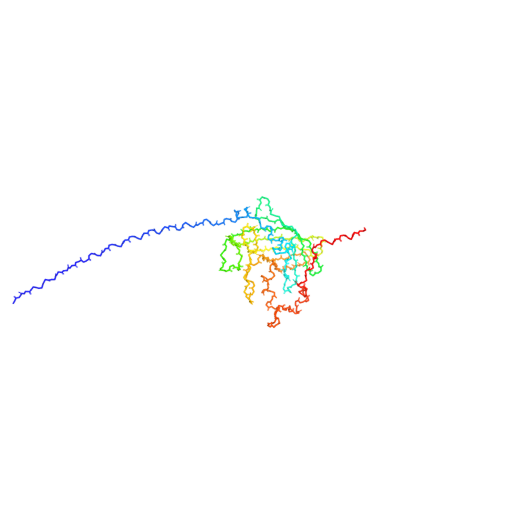 GLN A 1 130 ? 9.333 2.848 -10.764 1.00 93.81 130 GLN A N 1
ATOM 1009 C CA . GLN A 1 130 ? 8.565 3.478 -9.704 1.00 93.81 130 GLN A CA 1
ATOM 1010 C C . GLN A 1 130 ? 7.156 3.726 -10.228 1.00 93.81 130 GLN A C 1
ATOM 1012 O O . GLN A 1 130 ? 7.008 4.296 -11.313 1.00 93.81 130 GLN A O 1
ATOM 1017 N N . ALA A 1 131 ? 6.140 3.322 -9.471 1.00 95.44 131 ALA A N 1
ATOM 1018 C CA . ALA A 1 131 ? 4.747 3.622 -9.772 1.00 95.44 131 ALA A CA 1
ATOM 1019 C C . ALA A 1 131 ? 4.079 4.360 -8.612 1.00 95.44 131 ALA A C 1
ATOM 1021 O O . ALA A 1 131 ? 4.456 4.204 -7.453 1.00 95.44 131 ALA A O 1
ATOM 1022 N N . THR A 1 132 ? 3.089 5.186 -8.930 1.00 97.00 132 THR A N 1
ATOM 1023 C CA . THR A 1 132 ? 2.272 5.881 -7.929 1.00 97.00 132 THR A CA 1
ATOM 1024 C C . THR A 1 132 ? 0.799 5.695 -8.229 1.00 97.00 132 THR A C 1
ATOM 1026 O O . THR A 1 132 ? 0.412 5.360 -9.352 1.00 97.00 132 THR A O 1
ATOM 1029 N N . GLY A 1 133 ? -0.032 5.896 -7.215 1.00 97.81 133 GLY A N 1
ATOM 1030 C CA . GLY A 1 133 ? -1.463 5.708 -7.351 1.00 97.81 133 GLY A CA 1
ATOM 1031 C C . GLY A 1 133 ? -2.269 6.316 -6.219 1.00 97.81 133 GLY A C 1
ATOM 1032 O O . GLY A 1 133 ? -1.748 6.993 -5.330 1.00 97.81 133 GLY A O 1
ATOM 1033 N N . ARG A 1 134 ? -3.568 6.053 -6.278 1.00 98.62 134 ARG A N 1
ATOM 1034 C CA . ARG A 1 134 ? -4.553 6.388 -5.253 1.00 98.62 134 ARG A CA 1
ATOM 1035 C C . ARG A 1 134 ? -5.285 5.135 -4.832 1.00 98.62 134 ARG A C 1
ATOM 1037 O O . ARG A 1 134 ? -5.368 4.178 -5.598 1.00 98.62 134 ARG A O 1
ATOM 1044 N N . PHE A 1 135 ? -5.845 5.151 -3.639 1.00 98.62 135 PHE A N 1
ATOM 1045 C CA . PHE A 1 135 ? -6.642 4.037 -3.168 1.00 98.62 135 PHE A CA 1
ATOM 1046 C C . PHE A 1 135 ? -7.799 4.507 -2.300 1.00 98.62 135 PHE A C 1
ATOM 1048 O O . PHE A 1 135 ? -7.786 5.609 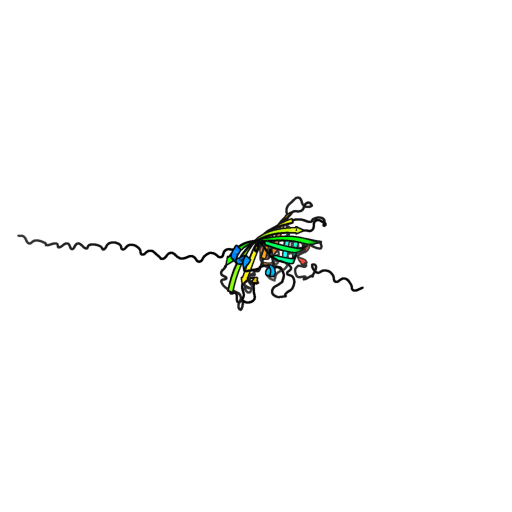-1.744 1.00 98.62 135 PHE A O 1
ATOM 1055 N N . ARG A 1 136 ? -8.791 3.629 -2.192 1.00 98.56 136 ARG A N 1
ATOM 1056 C CA . ARG A 1 136 ? -9.909 3.762 -1.270 1.00 98.56 136 ARG A CA 1
ATOM 1057 C C . ARG A 1 136 ? -10.283 2.384 -0.748 1.00 98.56 136 ARG A C 1
ATOM 1059 O O . ARG A 1 136 ? -10.663 1.532 -1.547 1.00 98.56 136 ARG A O 1
ATOM 1066 N N . LEU A 1 137 ? -10.191 2.185 0.561 1.00 98.25 137 LEU A N 1
ATOM 1067 C CA . LEU A 1 137 ? -10.607 0.971 1.264 1.00 98.25 137 LEU A CA 1
ATOM 1068 C C . LEU A 1 137 ? -11.755 1.319 2.205 1.00 98.25 137 LEU A C 1
ATOM 1070 O O . LEU A 1 137 ? -11.757 2.385 2.817 1.00 98.25 137 LEU A O 1
ATOM 1074 N N . ARG A 1 138 ? -12.731 0.428 2.320 1.00 97.69 138 ARG A N 1
ATOM 1075 C CA . ARG A 1 138 ? -13.860 0.560 3.232 1.00 97.69 138 ARG A CA 1
ATOM 1076 C C . ARG A 1 138 ? -13.889 -0.649 4.149 1.00 97.69 138 ARG A C 1
ATOM 1078 O O . ARG A 1 138 ? -13.930 -1.778 3.664 1.00 97.69 138 ARG A O 1
ATOM 1085 N N . GLU A 1 139 ? -13.877 -0.389 5.444 1.00 96.31 139 GLU A N 1
ATOM 1086 C CA . GLU A 1 139 ? -14.056 -1.409 6.471 1.00 96.31 139 GLU A CA 1
ATOM 1087 C C . GLU A 1 139 ? -15.532 -1.826 6.548 1.00 96.31 139 GLU A C 1
ATOM 1089 O O . GLU A 1 139 ? -16.429 -1.055 6.185 1.00 96.31 139 GLU A O 1
ATOM 1094 N N . ALA A 1 140 ? -15.799 -3.067 6.958 1.00 91.12 140 ALA A N 1
ATOM 1095 C CA . ALA A 1 140 ? -17.160 -3.591 6.985 1.00 91.12 140 ALA A CA 1
ATOM 1096 C C . ALA A 1 140 ? -18.057 -2.774 7.943 1.00 91.12 140 ALA A C 1
ATOM 1098 O O . ALA A 1 140 ? -17.693 -2.551 9.093 1.00 91.12 140 ALA A O 1
ATOM 1099 N N . PRO A 1 141 ? -19.249 -2.338 7.496 1.00 79.56 141 PRO A N 1
ATOM 1100 C CA . PRO A 1 141 ? -20.082 -1.393 8.243 1.00 79.56 141 PRO A CA 1
ATOM 1101 C C . PRO A 1 141 ? -20.760 -1.988 9.484 1.00 79.56 141 PRO A C 1
ATOM 1103 O O . PRO A 1 141 ? -21.339 -1.235 10.257 1.00 79.56 141 PRO A O 1
ATOM 1106 N N . ALA A 1 142 ? -20.737 -3.314 9.646 1.00 74.50 142 ALA A N 1
ATOM 1107 C CA . ALA A 1 142 ? -21.376 -4.000 10.768 1.00 74.50 142 ALA A CA 1
ATOM 1108 C C . ALA A 1 142 ? -20.645 -3.780 12.103 1.00 74.50 142 ALA A C 1
ATOM 1110 O O . ALA A 1 142 ? -21.248 -3.955 13.155 1.00 74.50 142 ALA A O 1
ATOM 1111 N N . GLU A 1 143 ? -19.378 -3.361 12.061 1.00 76.75 143 GLU A N 1
ATOM 1112 C CA . GLU A 1 143 ? -18.566 -3.147 13.255 1.00 76.75 143 GLU A CA 1
ATOM 1113 C C . GLU A 1 143 ? -18.600 -1.680 13.699 1.00 76.75 143 GLU A C 1
ATOM 1115 O O . GLU A 1 143 ? -18.418 -0.751 12.894 1.00 76.75 143 GLU A O 1
ATOM 1120 N N . GLU A 1 144 ? -18.785 -1.471 15.003 1.00 79.81 144 GLU A N 1
ATOM 1121 C CA . GLU A 1 144 ? -18.673 -0.156 15.631 1.00 79.81 144 GLU A CA 1
ATOM 1122 C C . GLU A 1 144 ? -17.281 0.429 15.382 1.00 79.81 144 GLU A C 1
ATOM 1124 O O . GLU A 1 144 ? -16.268 -0.233 15.588 1.00 79.81 144 GLU A O 1
ATOM 1129 N N . GLY A 1 145 ? -17.220 1.680 14.921 1.00 83.06 145 GLY A N 1
ATOM 1130 C CA . GLY A 1 145 ? -15.958 2.331 14.580 1.00 83.06 145 GLY A CA 1
ATOM 1131 C C . GLY A 1 145 ? -15.355 1.834 13.268 1.00 83.06 145 GLY A C 1
ATOM 1132 O O . GLY A 1 145 ? -14.137 1.844 13.127 1.00 83.06 145 GLY A O 1
ATOM 1133 N N . SER A 1 146 ? -16.155 1.325 12.329 1.00 93.44 146 SER A N 1
ATOM 1134 C CA . SER A 1 146 ? -15.729 1.113 10.938 1.00 93.44 146 SER A CA 1
ATOM 1135 C C . SER A 1 146 ? -15.530 2.446 10.212 1.00 93.44 146 SER A C 1
ATOM 1137 O O . SER A 1 146 ? -16.184 3.453 10.514 1.00 93.44 146 SER A O 1
ATOM 1139 N N . GLY A 1 147 ? -14.618 2.477 9.243 1.00 95.06 147 GLY A N 1
ATOM 1140 C CA . GLY A 1 147 ? -14.338 3.683 8.478 1.00 95.06 147 GLY A CA 1
ATOM 1141 C C . GLY A 1 147 ? -13.960 3.450 7.021 1.00 95.06 147 GLY A C 1
ATOM 1142 O O . GLY A 1 147 ? -14.126 2.382 6.428 1.00 95.06 147 GLY A O 1
ATOM 1143 N N . THR A 1 148 ? -13.500 4.529 6.398 1.00 97.19 148 THR A N 1
ATOM 1144 C CA . THR A 1 148 ? -12.986 4.546 5.028 1.00 97.19 148 THR A CA 1
ATOM 1145 C C . THR A 1 148 ? -11.567 5.088 5.041 1.00 97.19 148 THR A C 1
ATOM 1147 O O . THR A 1 148 ? -11.343 6.206 5.499 1.00 97.19 148 THR A O 1
ATOM 1150 N N . LEU A 1 149 ? -10.629 4.321 4.490 1.00 97.69 149 LEU A N 1
ATOM 1151 C CA . LEU A 1 149 ? -9.255 4.739 4.242 1.00 97.69 149 LEU A CA 1
ATOM 1152 C C . LEU A 1 149 ? -9.159 5.291 2.821 1.00 97.69 149 LEU A C 1
ATOM 1154 O O . LEU A 1 149 ? -9.468 4.581 1.865 1.00 97.69 149 LEU A O 1
ATOM 1158 N N . THR A 1 150 ? -8.729 6.541 2.657 1.00 98.50 150 THR A N 1
ATOM 1159 C CA . THR A 1 150 ? -8.529 7.162 1.336 1.00 98.50 150 THR A CA 1
ATOM 1160 C C . THR A 1 150 ? -7.175 7.845 1.274 1.00 98.50 150 THR A C 1
ATOM 1162 O O . THR A 1 150 ? -6.848 8.653 2.143 1.00 98.50 150 THR A O 1
ATOM 1165 N N . GLY A 1 151 ? -6.382 7.539 0.247 1.00 98.31 151 GLY A N 1
ATOM 1166 C CA . GLY A 1 151 ? -5.012 8.032 0.192 1.00 98.31 151 GLY A CA 1
ATOM 1167 C C . GLY A 1 151 ? -4.277 7.799 -1.117 1.00 98.31 151 GLY A C 1
ATOM 1168 O O . GLY A 1 151 ? -4.867 7.533 -2.169 1.00 98.31 151 GLY A O 1
ATOM 1169 N N . THR A 1 152 ? -2.959 7.926 -1.032 1.00 98.31 152 THR A N 1
ATOM 1170 C CA . THR A 1 152 ? -2.010 7.723 -2.125 1.00 98.31 152 THR A CA 1
ATOM 1171 C C . THR A 1 152 ? -1.050 6.592 -1.799 1.00 98.31 152 THR A C 1
ATOM 1173 O O . THR A 1 152 ? -0.822 6.255 -0.638 1.00 98.31 152 THR A O 1
ATOM 1176 N N . LEU A 1 153 ? -0.474 6.006 -2.845 1.00 96.56 153 LEU A N 1
ATOM 1177 C CA . LEU A 1 153 ? 0.615 5.051 -2.705 1.00 96.56 153 LEU A CA 1
ATOM 1178 C C . LEU A 1 153 ? 1.777 5.403 -3.624 1.00 96.56 153 LEU A C 1
ATOM 1180 O O . LEU A 1 153 ? 1.585 5.959 -4.713 1.00 96.56 153 LEU A O 1
ATOM 1184 N N . ALA A 1 154 ? 2.968 5.012 -3.195 1.00 94.38 154 ALA A N 1
ATOM 1185 C CA . ALA A 1 154 ? 4.168 4.965 -4.008 1.00 94.38 154 ALA A CA 1
ATOM 1186 C C . ALA A 1 154 ? 4.767 3.565 -3.896 1.00 94.38 154 ALA A C 1
ATOM 1188 O O . ALA A 1 154 ? 4.842 3.016 -2.800 1.00 94.38 154 ALA A O 1
ATOM 1189 N N . MET A 1 155 ? 5.178 2.996 -5.025 1.00 92.94 155 MET A N 1
ATOM 1190 C CA . MET A 1 155 ? 5.845 1.704 -5.058 1.00 92.94 155 MET A CA 1
ATOM 1191 C C . MET A 1 155 ? 7.090 1.720 -5.926 1.00 92.94 155 MET A C 1
ATOM 1193 O O . MET A 1 155 ? 7.170 2.454 -6.918 1.00 92.94 155 MET A O 1
ATOM 1197 N N . THR A 1 156 ? 8.000 0.818 -5.610 1.00 92.06 156 THR A N 1
ATOM 1198 C CA . THR A 1 156 ? 9.242 0.575 -6.339 1.00 92.06 156 THR A CA 1
ATOM 1199 C C . THR A 1 156 ? 9.433 -0.922 -6.531 1.00 92.06 156 THR A C 1
ATOM 1201 O O . THR A 1 156 ? 9.327 -1.723 -5.604 1.00 92.06 156 THR A O 1
ATOM 1204 N N . PHE A 1 157 ? 9.670 -1.321 -7.776 1.00 93.06 157 PHE A N 1
ATOM 1205 C CA . PHE A 1 157 ? 9.723 -2.727 -8.161 1.00 93.06 157 PHE A CA 1
ATOM 1206 C C . PHE A 1 157 ? 10.644 -2.937 -9.361 1.00 93.06 157 PHE A C 1
ATOM 1208 O O . PHE A 1 157 ? 11.009 -2.004 -10.079 1.00 93.06 157 PHE A O 1
ATOM 1215 N N . SER A 1 158 ? 11.032 -4.185 -9.579 1.00 93.12 158 SER A N 1
ATOM 1216 C CA . SER A 1 158 ? 11.931 -4.598 -10.648 1.00 93.12 158 SER A CA 1
ATOM 1217 C C . SER A 1 158 ? 11.275 -5.655 -11.520 1.00 93.12 158 SER A C 1
ATOM 1219 O O . SER A 1 158 ? 10.508 -6.490 -11.045 1.00 93.12 158 SER A O 1
ATOM 1221 N N . ARG A 1 159 ? 11.611 -5.640 -12.809 1.00 94.12 159 ARG A N 1
ATOM 1222 C CA . ARG A 1 159 ? 11.291 -6.727 -13.735 1.00 94.12 159 ARG A CA 1
ATOM 1223 C C . ARG A 1 159 ? 12.506 -7.631 -13.863 1.00 94.12 159 ARG A C 1
ATOM 1225 O O . ARG A 1 159 ? 13.538 -7.183 -14.358 1.00 94.12 159 ARG A O 1
ATOM 1232 N N . THR A 1 160 ? 12.383 -8.883 -13.458 1.00 93.25 160 THR A N 1
ATOM 1233 C CA . THR A 1 160 ? 13.396 -9.931 -13.636 1.00 93.25 160 THR A CA 1
ATOM 1234 C C . THR A 1 160 ? 12.977 -10.867 -14.773 1.00 93.25 160 THR A C 1
ATOM 1236 O O . THR A 1 160 ? 11.928 -10.677 -15.390 1.00 93.25 160 THR A O 1
ATOM 1239 N N . ALA A 1 161 ? 13.797 -11.876 -15.072 1.00 93.00 161 ALA A N 1
ATOM 1240 C CA . ALA A 1 161 ? 13.401 -12.943 -15.992 1.00 93.00 161 ALA A CA 1
ATOM 1241 C C . ALA A 1 161 ? 12.255 -13.813 -15.433 1.00 93.00 161 ALA A C 1
ATOM 1243 O O . ALA A 1 161 ? 11.498 -14.382 -16.211 1.00 93.00 161 ALA A O 1
ATOM 1244 N N . ALA A 1 162 ? 12.113 -13.888 -14.104 1.00 91.06 162 ALA A N 1
ATOM 1245 C CA . ALA A 1 162 ? 11.090 -14.688 -13.428 1.00 91.06 162 ALA A CA 1
ATOM 1246 C C . ALA A 1 162 ? 9.760 -13.939 -13.225 1.00 91.06 162 ALA A C 1
ATOM 1248 O O . ALA A 1 162 ? 8.737 -14.565 -12.969 1.00 91.06 162 ALA A O 1
ATOM 1249 N N . GLY A 1 163 ? 9.752 -12.606 -13.334 1.00 91.94 163 GLY A N 1
ATOM 1250 C CA . GLY A 1 163 ? 8.541 -11.804 -13.176 1.00 91.94 163 GLY A CA 1
ATOM 1251 C C . GLY A 1 163 ? 8.793 -10.450 -12.524 1.00 91.94 163 GLY A C 1
ATOM 1252 O O . GLY A 1 163 ? 9.880 -9.879 -12.623 1.00 91.94 163 GLY A O 1
ATOM 1253 N N . LEU A 1 164 ? 7.758 -9.911 -11.883 1.00 92.75 164 LEU A N 1
ATOM 1254 C CA . LEU A 1 164 ? 7.860 -8.690 -11.088 1.00 92.75 164 LEU A CA 1
ATOM 1255 C C . LEU A 1 164 ? 8.185 -9.043 -9.642 1.00 92.75 164 LEU A C 1
ATOM 1257 O O . LEU A 1 164 ? 7.544 -9.912 -9.058 1.00 92.75 164 LEU A O 1
ATOM 1261 N N . VAL A 1 165 ? 9.138 -8.322 -9.070 1.00 90.62 165 VAL A N 1
ATOM 1262 C CA . VAL A 1 165 ? 9.526 -8.428 -7.660 1.00 90.62 165 VAL A CA 1
ATOM 1263 C C . VAL A 1 165 ? 9.694 -7.032 -7.092 1.00 90.62 165 VAL A C 1
ATOM 1265 O O . VAL A 1 165 ? 9.963 -6.089 -7.846 1.00 90.62 165 VAL A O 1
ATOM 1268 N N . TYR A 1 166 ? 9.565 -6.876 -5.779 1.00 88.94 166 TYR A N 1
ATOM 1269 C CA . TYR A 1 166 ? 9.960 -5.617 -5.164 1.00 88.94 166 TYR A CA 1
ATOM 1270 C C . TYR A 1 166 ? 11.436 -5.335 -5.421 1.00 88.94 166 TYR A C 1
ATOM 1272 O O . TYR A 1 166 ? 12.254 -6.241 -5.579 1.00 88.94 166 TYR A O 1
ATOM 1280 N N . MET A 1 167 ? 11.748 -4.055 -5.605 1.00 84.19 167 MET A N 1
ATOM 1281 C CA . MET A 1 167 ? 13.124 -3.649 -5.819 1.00 84.19 167 MET A CA 1
ATOM 1282 C C . MET A 1 167 ? 13.852 -3.872 -4.498 1.00 84.19 167 MET A C 1
ATOM 1284 O O . MET A 1 167 ? 13.392 -3.327 -3.499 1.00 84.19 167 MET A O 1
ATOM 1288 N N . PRO A 1 168 ? 14.923 -4.678 -4.473 1.00 73.31 168 PRO A N 1
ATOM 1289 C CA . PRO A 1 168 ? 15.652 -4.877 -3.242 1.00 73.31 168 PRO A CA 1
ATOM 1290 C C . PRO A 1 168 ? 16.348 -3.565 -2.897 1.00 73.31 168 PRO A C 1
ATOM 1292 O O . PRO A 1 168 ? 16.890 -2.866 -3.764 1.00 73.31 168 PRO A O 1
ATOM 1295 N N . GLY A 1 169 ? 16.279 -3.217 -1.632 1.00 68.50 169 GLY A N 1
ATOM 1296 C CA . GLY A 1 169 ? 16.955 -2.089 -1.043 1.00 68.50 169 GLY A CA 1
ATOM 1297 C C . GLY A 1 169 ? 18.440 -2.369 -0.983 1.00 68.50 169 GLY A C 1
ATOM 1298 O O . GLY A 1 169 ? 18.925 -3.499 -1.097 1.00 68.50 169 GLY A O 1
ATOM 1299 N N . GLN A 1 170 ? 19.194 -1.291 -0.853 1.00 62.31 170 GLN A N 1
ATOM 1300 C CA . GLN A 1 170 ? 20.615 -1.403 -0.596 1.00 62.31 170 GLN A CA 1
ATOM 1301 C C . GLN A 1 170 ? 20.775 -1.666 0.897 1.00 62.31 170 GLN A C 1
ATOM 1303 O O . GLN A 1 170 ? 20.443 -0.805 1.707 1.00 62.31 170 GLN A O 1
ATOM 1308 N N . SER A 1 171 ? 21.268 -2.851 1.253 1.00 49.91 171 SER A N 1
ATOM 1309 C CA . SER A 1 171 ? 21.861 -3.052 2.569 1.00 49.91 171 SER A CA 1
ATOM 1310 C C . SER A 1 171 ? 23.219 -2.362 2.547 1.00 49.91 171 SER A C 1
ATOM 1312 O O . SER A 1 171 ? 24.163 -2.834 1.913 1.00 49.91 171 SER A O 1
ATOM 1314 N N . THR A 1 172 ? 23.300 -1.196 3.172 1.00 50.94 172 THR A N 1
ATOM 1315 C CA . THR A 1 172 ? 24.577 -0.659 3.631 1.00 50.94 172 THR A CA 1
ATOM 1316 C C . THR A 1 172 ? 24.818 -1.191 5.032 1.00 50.94 172 THR A C 1
ATOM 1318 O O . THR A 1 172 ? 23.896 -1.255 5.838 1.00 50.94 172 THR A O 1
ATOM 1321 N N . GLU A 1 173 ? 26.054 -1.607 5.300 1.00 43.34 173 GLU A N 1
ATOM 1322 C CA . GLU A 1 173 ? 26.459 -2.459 6.429 1.00 43.34 173 GLU A CA 1
ATOM 1323 C C . GLU A 1 173 ? 26.010 -1.943 7.812 1.00 43.34 173 GLU A C 1
ATOM 1325 O O . GLU A 1 173 ? 25.904 -2.734 8.741 1.00 43.34 173 GLU A O 1
ATOM 1330 N N . TRP A 1 174 ? 25.662 -0.656 7.932 1.00 48.22 174 TRP A N 1
ATOM 1331 C CA . TRP A 1 174 ? 25.112 -0.032 9.141 1.00 48.22 174 TRP A CA 1
ATOM 1332 C C . TRP A 1 174 ? 24.105 1.102 8.874 1.00 48.22 174 TRP A C 1
ATOM 1334 O O . TRP A 1 174 ? 23.736 1.816 9.804 1.00 48.22 174 TRP A O 1
ATOM 1344 N N . ASP A 1 175 ? 23.629 1.254 7.635 1.00 44.38 175 ASP A N 1
ATOM 1345 C CA . ASP A 1 175 ? 22.701 2.322 7.248 1.00 44.38 175 ASP A CA 1
ATOM 1346 C C . ASP A 1 175 ? 21.435 1.733 6.627 1.00 44.38 175 ASP A C 1
ATOM 1348 O O . ASP A 1 175 ? 21.490 0.794 5.830 1.00 44.38 175 ASP A O 1
ATOM 1352 N N . TYR A 1 176 ? 20.308 2.297 7.066 1.00 44.72 176 TYR A N 1
ATOM 1353 C CA . TYR A 1 176 ? 18.931 1.976 6.707 1.00 44.72 176 TYR A CA 1
ATOM 1354 C C . TYR A 1 176 ? 18.758 1.528 5.249 1.00 44.72 176 TYR A C 1
ATOM 1356 O O . TYR A 1 176 ? 19.383 2.116 4.363 1.00 44.72 176 TYR A O 1
ATOM 1364 N N . PRO A 1 177 ? 17.863 0.557 4.967 1.00 45.72 177 PRO A N 1
ATOM 1365 C CA . PRO A 1 177 ? 17.512 0.241 3.591 1.00 45.72 177 PRO A CA 1
ATOM 1366 C C . PRO A 1 177 ? 17.120 1.534 2.871 1.00 45.72 177 PRO A C 1
ATOM 1368 O O . PRO A 1 177 ? 16.258 2.288 3.324 1.00 45.72 177 PRO A O 1
ATOM 1371 N N . VAL A 1 178 ? 17.815 1.819 1.771 1.00 50.25 178 VAL A N 1
ATOM 1372 C CA . VAL A 1 178 ? 17.558 3.006 0.951 1.00 50.25 178 VAL A CA 1
ATOM 1373 C C . VAL A 1 178 ? 16.085 3.000 0.516 1.00 50.25 178 VAL A C 1
ATOM 1375 O O . VAL A 1 178 ? 15.621 1.951 0.058 1.00 50.25 178 VAL A O 1
ATOM 1378 N N . PRO A 1 179 ? 15.357 4.138 0.599 1.00 42.22 179 PRO A N 1
ATOM 1379 C CA . PRO A 1 179 ? 13.954 4.231 0.208 1.00 42.22 179 PRO A CA 1
ATOM 1380 C C . PRO A 1 179 ? 13.719 3.603 -1.164 1.00 42.22 179 PRO A C 1
ATOM 1382 O O . PRO A 1 179 ? 14.249 4.067 -2.180 1.00 42.22 179 PRO A O 1
ATOM 1385 N N . GLY A 1 180 ? 12.941 2.526 -1.194 1.00 51.94 180 GLY A N 1
ATOM 1386 C CA . GLY A 1 180 ? 12.822 1.728 -2.408 1.00 51.94 180 GLY A CA 1
ATOM 1387 C C . GLY A 1 180 ? 12.311 0.303 -2.232 1.00 51.94 180 GLY A C 1
ATOM 1388 O O . GLY A 1 180 ? 12.096 -0.362 -3.250 1.00 51.94 180 GLY A O 1
ATOM 1389 N N . GLU A 1 181 ? 12.060 -0.170 -1.013 1.00 71.88 181 GLU A N 1
ATOM 1390 C CA . GLU A 1 181 ? 11.565 -1.528 -0.790 1.00 71.88 181 GLU A CA 1
ATOM 1391 C C . GLU A 1 181 ? 10.047 -1.583 -0.655 1.00 71.88 181 GLU A C 1
ATOM 1393 O O . GLU A 1 181 ? 9.442 -1.663 0.412 1.00 71.88 181 GLU A O 1
ATOM 1398 N N . GLY A 1 182 ? 9.425 -1.666 -1.819 1.00 85.38 182 GLY A N 1
ATOM 1399 C CA . GLY A 1 182 ? 8.066 -2.135 -1.940 1.00 85.38 182 GLY A CA 1
ATOM 1400 C C . GLY A 1 182 ? 7.041 -1.031 -2.080 1.00 85.38 182 GLY A C 1
ATOM 1401 O O . GLY A 1 182 ? 7.133 -0.265 -3.033 1.00 85.38 182 GLY A O 1
ATOM 1402 N N . THR A 1 183 ? 5.984 -1.021 -1.270 1.00 91.88 183 THR A N 1
ATOM 1403 C CA . THR A 1 183 ? 4.875 -0.069 -1.389 1.00 91.88 183 THR A CA 1
ATOM 1404 C C . THR A 1 183 ? 4.636 0.656 -0.078 1.00 91.88 183 THR A C 1
ATOM 1406 O O . THR A 1 183 ? 4.350 0.022 0.933 1.00 91.88 183 THR A O 1
ATOM 1409 N N . LYS A 1 184 ? 4.642 1.987 -0.138 1.00 93.06 184 LYS A N 1
ATOM 1410 C CA . LYS A 1 184 ? 4.232 2.884 0.940 1.00 93.06 184 LYS A CA 1
ATOM 1411 C C . LYS A 1 184 ? 2.869 3.485 0.635 1.00 93.06 184 LYS A C 1
ATOM 1413 O O . LYS A 1 184 ? 2.625 3.951 -0.479 1.00 93.06 184 LYS A O 1
ATOM 1418 N N . PHE A 1 185 ? 2.010 3.516 1.642 1.00 95.50 185 PHE A N 1
ATOM 1419 C CA . PHE A 1 185 ? 0.665 4.069 1.597 1.00 95.50 185 PHE A CA 1
ATOM 1420 C C . PHE A 1 185 ? 0.557 5.203 2.610 1.00 95.50 185 PHE A C 1
ATOM 1422 O O . PHE A 1 185 ? 0.917 5.021 3.768 1.00 95.50 185 PHE A O 1
ATOM 1429 N N . THR A 1 186 ? 0.027 6.347 2.184 1.00 95.19 186 THR A N 1
ATOM 1430 C CA . THR A 1 186 ? -0.269 7.494 3.052 1.00 95.19 186 THR A CA 1
ATOM 1431 C C . THR A 1 186 ? -1.734 7.854 2.887 1.00 95.19 186 THR A C 1
ATOM 1433 O O . THR A 1 186 ? -2.192 8.051 1.757 1.00 95.19 186 THR A O 1
ATOM 1436 N N . CYS A 1 187 ? -2.491 7.942 3.979 1.00 96.94 187 CYS A N 1
ATOM 1437 C CA . CYS A 1 187 ? -3.927 8.170 3.880 1.00 96.94 187 CYS A CA 1
ATOM 1438 C C . CYS A 1 187 ? -4.566 8.833 5.089 1.00 96.94 187 CYS A C 1
ATOM 1440 O O . CYS A 1 187 ? -3.985 8.952 6.164 1.00 96.94 187 CYS A O 1
ATOM 1442 N N . THR A 1 188 ? -5.843 9.142 4.897 1.00 97.69 188 THR A N 1
ATOM 1443 C CA . THR A 1 188 ? -6.765 9.549 5.944 1.00 97.69 188 THR A CA 1
ATOM 1444 C C . THR A 1 188 ? -7.804 8.451 6.166 1.00 97.69 188 THR A C 1
ATOM 1446 O O . THR A 1 188 ? -8.371 7.937 5.198 1.00 97.69 188 THR A O 1
ATOM 1449 N N . TRP A 1 189 ? -8.079 8.124 7.425 1.00 97.00 189 TRP A N 1
ATOM 1450 C CA . TRP A 1 189 ? -9.226 7.327 7.850 1.00 97.00 189 TRP A CA 1
ATOM 1451 C C . TRP A 1 189 ? -10.328 8.234 8.387 1.00 97.00 189 TRP A C 1
ATOM 1453 O O . TRP A 1 189 ? -10.077 9.126 9.198 1.00 97.00 189 TRP A O 1
ATOM 1463 N N . THR A 1 190 ? -11.552 7.995 7.930 1.00 95.88 190 THR A N 1
ATOM 1464 C CA . THR A 1 190 ? -12.759 8.700 8.377 1.00 95.88 190 THR A CA 1
ATOM 1465 C C . THR A 1 190 ? -13.804 7.694 8.834 1.00 95.88 190 THR A C 1
ATOM 1467 O O . THR A 1 190 ? -14.070 6.735 8.106 1.00 95.88 190 THR A O 1
ATOM 1470 N N . SER A 1 191 ? -14.443 7.942 9.975 1.00 93.81 191 SER A N 1
ATOM 1471 C CA . SER A 1 191 ? -15.514 7.107 10.527 1.00 93.81 191 SER A CA 1
ATOM 1472 C C . SER A 1 191 ? -16.662 7.981 11.027 1.00 93.81 191 SER A C 1
ATOM 1474 O O . SER A 1 191 ? -16.438 9.111 11.440 1.00 93.81 191 SER A O 1
ATOM 1476 N N . ALA A 1 192 ? -17.890 7.460 11.031 1.00 90.25 192 ALA A N 1
ATOM 1477 C CA . ALA A 1 192 ? -19.019 8.152 11.657 1.00 90.25 192 ALA A CA 1
ATOM 1478 C C . ALA A 1 192 ? -18.855 8.270 13.185 1.00 90.25 192 ALA A C 1
ATOM 1480 O O . ALA A 1 192 ? -19.359 9.216 13.782 1.00 90.25 192 ALA A O 1
ATOM 1481 N N . ALA A 1 193 ? -18.123 7.336 13.806 1.00 88.75 193 ALA A N 1
ATOM 1482 C CA . ALA A 1 193 ? -17.847 7.338 15.243 1.00 88.75 193 ALA A CA 1
ATOM 1483 C C . ALA A 1 193 ? -16.730 8.320 15.644 1.00 88.75 193 ALA A C 1
ATOM 1485 O O . ALA A 1 193 ? -16.580 8.637 16.821 1.00 88.75 193 ALA A O 1
ATOM 1486 N N . HIS A 1 194 ? -15.944 8.809 14.679 1.00 86.69 194 HIS A N 1
ATOM 1487 C CA . HIS A 1 194 ? -14.826 9.715 14.927 1.00 86.69 194 HIS A CA 1
ATOM 1488 C C . HIS A 1 194 ? -14.991 10.985 14.088 1.00 86.69 194 HIS A C 1
ATOM 1490 O O . HIS A 1 194 ? -14.745 10.947 12.882 1.00 86.69 194 HIS A O 1
ATOM 1496 N N . PRO A 1 195 ? -15.383 12.115 14.704 1.00 86.44 195 PRO A N 1
ATOM 1497 C CA . PRO A 1 195 ? -15.672 13.344 13.966 1.00 86.44 195 PRO A CA 1
ATOM 1498 C C . PRO A 1 195 ? -14.434 13.913 13.263 1.00 86.44 195 PRO A C 1
ATOM 1500 O O . PRO A 1 195 ? -14.556 14.581 12.238 1.00 86.44 195 PRO A O 1
ATOM 1503 N N . GLU A 1 196 ? -13.241 13.630 13.789 1.00 93.81 196 GLU A N 1
ATOM 1504 C CA . GLU A 1 196 ? -11.980 14.078 13.210 1.00 93.81 196 GLU A CA 1
ATOM 1505 C C . GLU A 1 196 ? -11.323 12.981 12.359 1.00 93.81 196 GLU A C 1
ATOM 1507 O O . GLU A 1 196 ? -11.133 11.855 12.834 1.00 93.81 196 GLU A O 1
ATOM 1512 N N . PRO A 1 197 ? -10.917 13.295 11.114 1.00 95.56 197 PRO A N 1
ATOM 1513 C CA . PRO A 1 197 ? -10.155 12.371 10.291 1.00 95.56 197 PRO A CA 1
ATOM 1514 C C . PRO A 1 197 ? -8.780 12.056 10.892 1.00 95.56 197 PRO A C 1
ATOM 1516 O O . PRO A 1 197 ? -8.054 12.948 11.331 1.00 95.56 197 PRO A O 1
ATOM 1519 N N . ILE A 1 198 ? -8.376 10.789 10.837 1.00 95.44 198 ILE A N 1
ATOM 1520 C CA . ILE A 1 198 ? -7.106 10.314 11.398 1.00 95.44 198 ILE A CA 1
ATOM 1521 C C . ILE A 1 198 ? -6.112 10.063 10.264 1.00 95.44 198 ILE A C 1
ATOM 1523 O O . ILE A 1 198 ? -6.452 9.425 9.275 1.00 95.44 198 ILE A O 1
ATOM 1527 N N . GLN A 1 199 ? -4.881 10.559 10.392 1.00 95.38 199 GLN A N 1
ATOM 1528 C CA . GLN A 1 199 ? -3.801 10.299 9.431 1.00 95.38 199 GLN A CA 1
ATOM 1529 C C . GLN A 1 199 ? -3.148 8.942 9.694 1.00 95.38 199 GLN A C 1
ATOM 1531 O O . GLN A 1 199 ? -2.916 8.596 10.851 1.00 95.38 199 GLN A O 1
ATOM 1536 N N . LEU A 1 200 ? -2.830 8.189 8.643 1.00 94.25 200 LEU A N 1
ATOM 1537 C CA . LEU A 1 200 ? -2.173 6.886 8.737 1.00 94.25 200 LEU A CA 1
ATOM 1538 C C . LEU A 1 200 ? -1.144 6.713 7.631 1.00 94.25 200 LEU A C 1
ATOM 1540 O O . LEU A 1 200 ? -1.266 7.268 6.534 1.00 94.25 200 LEU A O 1
ATOM 1544 N N . VAL A 1 201 ? -0.154 5.883 7.922 1.00 93.19 201 VAL A N 1
ATOM 1545 C CA . VAL A 1 201 ? 0.831 5.429 6.949 1.00 93.19 201 VAL A CA 1
ATOM 1546 C C . VAL A 1 201 ? 1.134 3.958 7.210 1.00 93.19 201 VAL A C 1
ATOM 1548 O O . VAL A 1 201 ? 1.230 3.547 8.363 1.00 93.19 201 VAL A O 1
ATOM 1551 N N . TRP A 1 202 ? 1.272 3.160 6.157 1.00 93.50 202 TRP A N 1
ATOM 1552 C CA . TRP A 1 202 ? 1.780 1.788 6.249 1.00 93.50 202 TRP A CA 1
ATOM 1553 C C . TRP A 1 202 ? 2.655 1.462 5.053 1.00 93.50 202 TRP A C 1
ATOM 1555 O O . TRP A 1 202 ? 2.584 2.126 4.013 1.00 93.50 202 TRP A O 1
ATOM 1565 N N . ALA A 1 203 ? 3.487 0.441 5.201 1.00 91.00 203 ALA A N 1
ATOM 1566 C CA . ALA A 1 203 ? 4.365 -0.002 4.138 1.00 91.00 203 ALA A CA 1
ATOM 1567 C C . ALA A 1 203 ? 4.590 -1.515 4.161 1.00 91.00 203 ALA A C 1
ATOM 1569 O O . ALA A 1 203 ? 4.362 -2.187 5.165 1.00 91.00 203 ALA A O 1
ATOM 1570 N N . THR A 1 204 ? 5.034 -2.037 3.020 1.00 87.38 204 THR A N 1
ATOM 1571 C CA . THR A 1 204 ? 5.497 -3.425 2.874 1.00 87.38 204 THR A CA 1
ATOM 1572 C C . THR A 1 204 ? 6.806 -3.659 3.605 1.00 87.38 204 THR A C 1
ATOM 1574 O O . THR A 1 204 ? 6.968 -4.692 4.240 1.00 87.38 204 THR A O 1
ATOM 1577 N N . ASN A 1 205 ? 7.721 -2.691 3.536 1.00 80.88 205 ASN A N 1
ATOM 1578 C CA . ASN A 1 205 ? 8.882 -2.635 4.400 1.00 80.88 205 ASN A CA 1
ATOM 1579 C C . ASN A 1 205 ? 8.609 -1.583 5.477 1.00 80.88 205 ASN A C 1
ATOM 1581 O O . ASN A 1 205 ? 8.498 -0.393 5.182 1.00 80.88 205 ASN A O 1
ATOM 1585 N N . PHE A 1 206 ? 8.517 -2.012 6.735 1.00 76.38 206 PHE A N 1
ATOM 1586 C CA . PHE A 1 206 ? 8.341 -1.105 7.870 1.00 76.38 206 PHE A CA 1
ATOM 1587 C C . PHE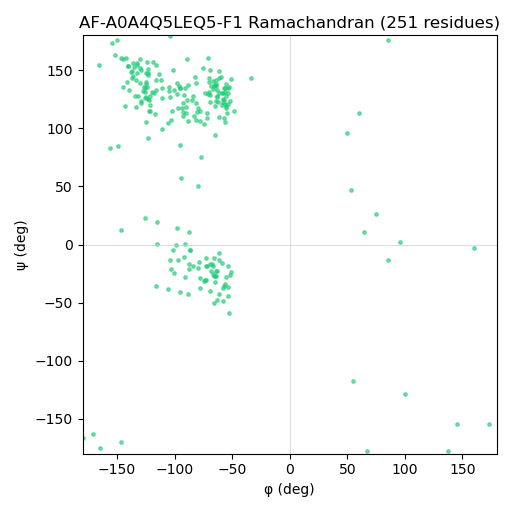 A 1 206 ? 9.435 -0.028 7.936 1.00 76.38 206 PHE A C 1
ATOM 1589 O O . PHE A 1 206 ? 9.174 1.093 8.372 1.00 76.38 206 PHE A O 1
ATOM 1596 N N . MET A 1 207 ? 10.635 -0.318 7.430 1.00 74.56 207 MET A N 1
ATOM 1597 C CA . MET A 1 207 ? 11.730 0.642 7.382 1.00 74.56 207 MET A CA 1
ATOM 1598 C C . MET A 1 207 ? 11.442 1.853 6.475 1.00 74.56 207 MET A C 1
ATOM 1600 O O . MET A 1 207 ? 11.943 2.936 6.747 1.00 74.56 207 MET A O 1
ATOM 1604 N N . ASP A 1 208 ? 10.534 1.759 5.497 1.00 72.00 208 ASP A N 1
ATOM 1605 C CA . ASP A 1 208 ? 10.116 2.915 4.673 1.00 72.00 208 ASP A CA 1
ATOM 1606 C C . ASP A 1 208 ? 9.288 3.957 5.451 1.00 72.00 208 ASP A C 1
ATOM 1608 O O . ASP A 1 208 ? 9.057 5.096 5.005 1.00 72.00 208 ASP A O 1
ATOM 1612 N N . ILE A 1 209 ? 8.764 3.550 6.604 1.00 72.94 209 ILE A N 1
ATOM 1613 C CA . ILE A 1 209 ? 8.071 4.422 7.550 1.00 72.94 209 ILE A CA 1
ATOM 1614 C C . ILE A 1 209 ? 8.832 4.523 8.868 1.00 72.94 209 ILE A C 1
ATOM 1616 O O . ILE A 1 209 ? 8.397 5.274 9.744 1.00 72.94 209 ILE A O 1
ATOM 1620 N N . ALA A 1 210 ? 9.977 3.838 8.978 1.00 68.44 210 ALA A N 1
ATOM 1621 C CA . ALA A 1 210 ? 10.808 3.839 10.161 1.00 68.44 210 ALA A CA 1
ATOM 1622 C C . ALA A 1 210 ? 11.121 5.259 10.554 1.00 68.44 210 ALA A C 1
ATOM 1624 O O . ALA A 1 210 ? 10.699 5.625 11.619 1.00 68.44 210 ALA A O 1
ATOM 1625 N N . ASP A 1 211 ? 11.744 6.101 9.737 1.00 63.56 211 ASP A N 1
ATOM 1626 C CA . ASP A 1 211 ? 12.177 7.427 10.212 1.00 63.56 211 ASP A CA 1
ATOM 1627 C C . ASP A 1 211 ? 11.026 8.278 10.773 1.00 63.56 211 ASP A C 1
ATOM 1629 O O . ASP A 1 211 ? 11.167 8.917 11.814 1.00 63.56 211 ASP A O 1
ATOM 1633 N N . SER A 1 212 ? 9.827 8.169 10.185 1.00 61.28 212 SER A N 1
ATOM 1634 C CA . SER A 1 212 ? 8.627 8.846 10.698 1.00 61.28 212 SER A CA 1
ATOM 1635 C C . SER A 1 212 ? 8.117 8.321 12.049 1.00 61.28 212 SER A C 1
ATOM 1637 O O . SER A 1 212 ? 7.335 9.005 12.710 1.00 61.28 212 SER A O 1
ATOM 1639 N N . VAL A 1 213 ? 8.559 7.132 12.465 1.00 60.41 213 VAL A N 1
ATOM 1640 C CA . VAL A 1 213 ? 8.161 6.413 13.686 1.00 60.41 213 VAL A CA 1
ATOM 1641 C C . VAL A 1 213 ? 9.345 6.225 14.666 1.00 60.41 213 VAL A C 1
ATOM 1643 O O . VAL A 1 213 ? 9.158 6.351 15.871 1.00 60.41 213 VAL A O 1
ATOM 1646 N N . ILE A 1 214 ? 10.566 6.005 14.165 1.00 58.72 214 ILE A N 1
ATOM 1647 C CA . ILE A 1 214 ? 11.774 5.410 14.769 1.00 58.72 214 ILE A CA 1
ATOM 1648 C C . ILE A 1 214 ? 12.821 6.452 15.163 1.00 58.72 214 ILE A C 1
ATOM 1650 O O . ILE A 1 214 ? 13.585 6.169 16.087 1.00 58.72 214 ILE A O 1
ATOM 1654 N N . GLU A 1 215 ? 12.821 7.676 14.612 1.00 55.19 215 GLU A N 1
ATOM 1655 C CA . GLU A 1 215 ? 13.655 8.773 15.158 1.00 55.19 215 GLU A CA 1
ATOM 1656 C C . GLU A 1 215 ? 13.457 8.936 16.678 1.00 55.19 215 GLU A C 1
ATOM 1658 O O . GLU A 1 215 ? 14.341 9.392 17.396 1.00 55.19 215 GLU A O 1
ATOM 1663 N N . ARG A 1 216 ? 12.304 8.490 17.195 1.00 54.44 216 ARG A N 1
ATOM 1664 C CA . ARG A 1 216 ? 11.953 8.502 18.618 1.00 54.44 216 ARG A CA 1
ATOM 1665 C C . ARG A 1 216 ? 12.096 7.158 19.333 1.00 54.44 216 ARG A C 1
ATOM 1667 O O . ARG A 1 216 ? 11.853 7.122 20.536 1.00 54.44 216 ARG A O 1
ATOM 1674 N N . PHE A 1 217 ? 12.418 6.068 18.637 1.00 54.88 217 PHE A N 1
ATOM 1675 C CA . PHE A 1 217 ? 12.529 4.719 19.209 1.00 54.88 217 PHE A CA 1
ATOM 1676 C C . PHE A 1 217 ? 13.949 4.406 19.692 1.00 54.88 217 PHE A C 1
ATOM 1678 O O . PHE A 1 217 ? 14.095 3.687 20.674 1.00 54.88 217 PHE A O 1
ATOM 1685 N N . ARG A 1 218 ? 14.981 5.013 19.093 1.00 50.84 218 ARG A N 1
ATOM 1686 C CA . ARG A 1 218 ? 16.375 4.835 19.523 1.00 50.84 218 ARG A CA 1
ATOM 1687 C C . ARG A 1 218 ? 16.578 5.324 20.965 1.00 50.84 218 ARG A C 1
ATOM 1689 O O . ARG A 1 218 ? 16.558 6.522 21.234 1.00 50.84 218 ARG A O 1
ATOM 1696 N N . ILE A 1 219 ? 16.801 4.391 21.888 1.00 45.19 219 ILE A N 1
ATOM 1697 C CA . ILE A 1 219 ? 17.387 4.662 23.204 1.00 45.19 219 ILE A CA 1
ATOM 1698 C C . ILE A 1 219 ? 18.781 4.023 23.195 1.00 45.19 219 ILE A C 1
ATOM 1700 O O . ILE A 1 219 ? 18.912 2.815 23.370 1.00 45.19 219 ILE A O 1
ATOM 1704 N N . GLY A 1 220 ? 19.812 4.842 22.968 1.00 49.53 220 GLY A N 1
ATOM 1705 C CA . GLY A 1 220 ? 21.223 4.431 22.956 1.00 49.53 220 GLY A CA 1
ATOM 1706 C C . GLY A 1 220 ? 21.744 3.875 21.620 1.00 49.53 220 GLY A C 1
ATOM 1707 O O . GLY A 1 220 ? 20.996 3.703 20.663 1.00 49.53 220 GLY A O 1
ATOM 1708 N N . ASP A 1 221 ? 23.048 3.578 21.584 1.00 53.81 221 ASP A N 1
ATOM 1709 C CA . ASP A 1 221 ? 23.807 3.162 20.384 1.00 53.81 221 ASP A CA 1
ATOM 1710 C C . ASP A 1 221 ? 23.794 1.643 20.108 1.00 53.81 221 ASP A C 1
ATOM 1712 O O . ASP A 1 221 ? 24.581 1.147 19.305 1.00 53.81 221 ASP A O 1
ATOM 1716 N N . ARG A 1 222 ? 22.952 0.856 20.796 1.00 51.94 222 ARG A N 1
ATOM 1717 C CA . ARG A 1 222 ? 23.067 -0.622 20.826 1.00 51.94 222 ARG A CA 1
ATOM 1718 C C . ARG A 1 222 ? 21.914 -1.410 20.189 1.00 51.94 222 ARG A C 1
ATOM 1720 O O . ARG A 1 222 ? 21.802 -2.605 20.441 1.00 51.94 222 ARG A O 1
ATOM 1727 N N . GLY A 1 223 ? 21.098 -0.792 19.333 1.00 56.41 223 GLY A N 1
ATOM 1728 C CA . GLY A 1 223 ? 20.142 -1.513 18.478 1.00 56.41 223 GLY A CA 1
ATOM 1729 C C . GLY A 1 223 ? 18.754 -0.878 18.367 1.00 56.41 223 GLY A C 1
ATOM 1730 O O . GLY A 1 223 ? 18.483 0.184 18.929 1.00 56.41 223 GLY A O 1
ATOM 1731 N N . VAL A 1 224 ? 17.860 -1.544 17.625 1.00 58.97 224 VAL A N 1
ATOM 1732 C CA . VAL A 1 224 ? 16.457 -1.135 17.430 1.00 58.97 224 VAL A CA 1
ATOM 1733 C C . VAL A 1 224 ? 15.641 -1.491 18.677 1.00 58.97 224 VAL A C 1
ATOM 1735 O O . VAL A 1 224 ? 14.891 -2.464 18.710 1.00 58.97 224 VAL A O 1
ATOM 1738 N N . HIS A 1 225 ? 15.803 -0.715 19.744 1.00 62.88 225 HIS A N 1
ATOM 1739 C CA . HIS A 1 225 ? 14.895 -0.777 20.886 1.00 62.88 225 HIS A CA 1
ATOM 1740 C C . HIS A 1 225 ? 13.651 0.059 20.600 1.00 62.88 225 HIS A C 1
ATOM 1742 O O . HIS A 1 225 ? 13.733 1.098 19.954 1.00 62.88 225 HIS A O 1
ATOM 1748 N N . ILE A 1 226 ? 12.485 -0.383 21.070 1.00 65.50 226 ILE A N 1
ATOM 1749 C CA . ILE A 1 226 ? 11.286 0.452 21.034 1.00 65.50 226 ILE A CA 1
ATOM 1750 C C . ILE A 1 226 ? 11.289 1.365 22.241 1.00 65.50 226 ILE A C 1
ATOM 1752 O O . ILE A 1 226 ? 11.359 0.896 23.377 1.00 65.50 226 ILE A O 1
ATOM 1756 N N . ASN A 1 227 ? 11.128 2.664 22.007 1.00 69.62 227 ASN A N 1
ATOM 1757 C CA . ASN A 1 227 ? 10.913 3.601 23.095 1.00 69.62 227 ASN A CA 1
ATOM 1758 C C . ASN A 1 227 ? 9.656 3.186 23.893 1.00 69.62 227 ASN A C 1
ATOM 1760 O O . ASN A 1 227 ? 8.573 3.075 23.305 1.00 69.62 227 ASN A O 1
ATOM 1764 N N . PRO A 1 228 ? 9.762 2.992 25.224 1.00 73.25 228 PRO A N 1
ATOM 1765 C CA . PRO A 1 228 ? 8.659 2.551 26.078 1.00 73.25 228 PRO A CA 1
ATOM 1766 C C . PRO A 1 228 ? 7.372 3.374 25.936 1.00 73.25 228 PRO A C 1
ATOM 1768 O O . PRO A 1 228 ? 6.278 2.843 26.139 1.00 73.25 228 PRO A O 1
ATOM 1771 N N . LYS A 1 229 ? 7.472 4.648 25.527 1.00 75.19 229 LYS A N 1
ATOM 1772 C CA . LYS A 1 229 ? 6.319 5.501 25.197 1.00 75.19 229 LYS A CA 1
ATOM 1773 C C . LYS A 1 229 ? 5.385 4.855 24.167 1.00 75.19 229 LYS A C 1
ATOM 1775 O O . LYS A 1 229 ? 4.170 5.011 24.266 1.00 75.19 229 LYS A O 1
ATOM 1780 N N . TYR A 1 230 ? 5.942 4.129 23.202 1.00 76.19 230 TYR A N 1
ATOM 1781 C CA . TYR A 1 230 ? 5.197 3.478 22.129 1.00 76.19 230 TYR A CA 1
ATOM 1782 C C . TYR A 1 230 ? 4.910 2.002 22.401 1.00 76.19 230 TYR A C 1
ATOM 1784 O O . TYR A 1 230 ? 4.027 1.436 21.763 1.00 76.19 230 TYR A O 1
ATOM 1792 N N . ALA A 1 231 ? 5.552 1.386 23.399 1.00 78.25 231 ALA A N 1
ATOM 1793 C CA . ALA A 1 231 ? 5.212 0.027 23.827 1.00 78.25 231 ALA A CA 1
ATOM 1794 C C . ALA A 1 231 ? 3.711 -0.091 24.160 1.00 78.25 231 ALA A C 1
ATOM 1796 O O . ALA A 1 231 ? 3.028 -0.979 23.655 1.00 78.25 231 ALA A O 1
ATOM 1797 N N . ARG A 1 232 ? 3.162 0.897 24.886 1.00 81.19 232 ARG A N 1
ATOM 1798 C CA . ARG A 1 232 ? 1.722 0.995 25.212 1.00 81.19 232 ARG A CA 1
ATOM 1799 C C . ARG A 1 232 ? 0.810 1.226 23.998 1.00 81.19 232 ARG A C 1
ATOM 1801 O O . ARG A 1 232 ? -0.407 1.129 24.120 1.00 81.19 232 ARG A O 1
ATOM 1808 N N . MET A 1 233 ? 1.379 1.542 22.837 1.00 82.88 233 MET A N 1
ATOM 1809 C CA . MET A 1 233 ? 0.659 1.786 21.584 1.00 82.88 233 MET A CA 1
ATOM 1810 C C . MET A 1 233 ? 0.634 0.553 20.662 1.00 82.88 233 MET A C 1
ATOM 1812 O O . MET A 1 233 ? 0.277 0.678 19.492 1.00 82.88 233 MET A O 1
ATOM 1816 N N . GLY A 1 234 ? 0.988 -0.629 21.186 1.00 82.25 234 GLY A N 1
ATOM 1817 C CA . GLY A 1 234 ? 0.948 -1.912 20.469 1.00 82.25 234 GLY A CA 1
ATOM 1818 C C . GLY A 1 234 ? 2.277 -2.330 19.836 1.00 82.25 234 GLY A C 1
ATOM 1819 O O . GLY A 1 234 ? 2.355 -3.378 19.196 1.00 82.25 234 GLY A O 1
ATOM 1820 N N . TRP A 1 235 ? 3.336 -1.537 20.020 1.00 81.75 235 TRP A N 1
ATOM 1821 C CA . TRP A 1 235 ? 4.636 -1.810 19.407 1.00 81.75 235 TRP A CA 1
ATOM 1822 C C . TRP A 1 235 ? 5.452 -2.862 20.150 1.00 81.75 235 TRP A C 1
ATOM 1824 O O . TRP A 1 235 ? 6.299 -3.487 19.532 1.00 81.75 235 TRP A O 1
ATOM 1834 N N . SER A 1 236 ? 5.184 -3.141 21.429 1.00 79.75 236 SER A N 1
ATOM 1835 C CA . SER A 1 236 ? 5.955 -4.125 22.213 1.00 79.75 236 SER A CA 1
ATOM 1836 C C . SER A 1 236 ? 5.916 -5.559 21.674 1.00 79.75 236 SER A C 1
ATOM 1838 O O . SER A 1 236 ? 6.599 -6.408 22.222 1.00 79.75 236 SER A O 1
ATOM 1840 N N . ARG A 1 237 ? 5.097 -5.827 20.655 1.00 76.38 237 ARG A N 1
ATOM 1841 C CA . ARG A 1 237 ? 4.900 -7.136 20.023 1.00 76.38 237 ARG A CA 1
ATOM 1842 C C . ARG A 1 237 ? 5.132 -7.067 18.505 1.00 76.38 237 ARG A C 1
ATOM 1844 O O . ARG A 1 237 ? 4.522 -7.822 17.760 1.00 76.38 237 ARG A O 1
ATOM 1851 N N . TYR A 1 238 ? 5.888 -6.082 17.998 1.00 73.75 238 TYR A N 1
ATOM 1852 C CA . TYR A 1 238 ? 6.018 -5.862 16.540 1.00 73.75 238 TYR A CA 1
ATOM 1853 C C . TYR A 1 238 ? 6.785 -6.966 15.806 1.00 73.75 238 TYR A C 1
ATOM 1855 O O . TYR A 1 238 ? 6.614 -7.119 14.604 1.00 73.75 238 TYR A O 1
ATOM 1863 N N . TRP A 1 239 ? 7.620 -7.712 16.529 1.00 70.12 239 TRP A N 1
ATOM 1864 C CA . TRP A 1 239 ? 8.360 -8.868 16.022 1.00 70.12 239 TRP A CA 1
ATOM 1865 C C . TRP A 1 239 ? 7.563 -10.175 16.104 1.00 70.12 239 TRP A C 1
ATOM 1867 O O . TRP A 1 239 ? 8.064 -11.219 15.696 1.00 70.12 239 TRP A O 1
ATOM 1877 N N . GLU A 1 240 ? 6.369 -10.155 16.698 1.00 76.25 240 GLU A N 1
ATOM 1878 C CA . GLU A 1 240 ? 5.538 -11.348 16.814 1.00 76.25 240 GLU A CA 1
ATOM 1879 C C . GLU A 1 240 ? 4.782 -11.570 15.504 1.00 76.25 240 GLU A C 1
ATOM 1881 O O . GLU A 1 240 ? 4.032 -10.704 15.052 1.00 76.25 240 GLU A O 1
ATOM 1886 N N . ASN A 1 241 ? 4.997 -12.737 14.899 1.00 70.69 241 ASN A N 1
ATOM 1887 C CA . ASN A 1 241 ? 4.384 -13.147 13.638 1.00 70.69 241 ASN A CA 1
ATOM 1888 C C . ASN A 1 241 ? 3.113 -13.964 13.900 1.00 70.69 241 ASN A C 1
ATOM 1890 O O . ASN A 1 241 ? 3.007 -15.111 13.475 1.00 70.69 241 ASN A O 1
ATOM 1894 N N . ASP A 1 242 ? 2.164 -13.385 14.633 1.00 79.31 242 ASP A N 1
ATOM 1895 C CA . ASP A 1 242 ? 0.868 -14.026 14.850 1.00 79.31 242 ASP A CA 1
ATOM 1896 C C . ASP A 1 242 ? 0.076 -14.038 13.531 1.00 79.31 242 ASP A C 1
ATOM 1898 O O . ASP A 1 242 ? -0.132 -12.991 12.910 1.00 79.31 242 ASP A O 1
ATOM 1902 N N . GLU A 1 243 ? -0.439 -15.195 13.118 1.00 82.94 243 GLU A N 1
ATOM 1903 C CA . GLU A 1 243 ? -1.312 -15.331 11.941 1.00 82.94 243 GLU A CA 1
ATOM 1904 C C . GLU A 1 243 ? -2.762 -14.922 12.253 1.00 82.94 243 GLU A C 1
ATOM 1906 O O . GLU A 1 243 ? -3.718 -15.627 11.955 1.00 82.94 243 GLU A O 1
ATOM 1911 N N . TRP A 1 244 ? -2.954 -13.744 12.851 1.00 85.44 244 TRP A N 1
ATOM 1912 C CA . TRP A 1 244 ? -4.268 -13.215 13.258 1.00 85.44 244 TRP A CA 1
ATOM 1913 C C . TRP A 1 244 ? -5.271 -13.058 12.103 1.00 85.44 244 TRP A C 1
ATOM 1915 O O . TRP A 1 244 ? -6.463 -12.851 12.320 1.00 85.44 244 TRP A O 1
ATOM 1925 N N . TRP A 1 245 ? -4.775 -13.086 10.870 1.00 81.94 245 TRP A N 1
ATOM 1926 C CA . TRP A 1 245 ? -5.553 -12.976 9.645 1.00 81.94 245 TRP A CA 1
ATOM 1927 C C . TRP A 1 245 ? -6.071 -14.332 9.151 1.00 81.94 245 TRP A C 1
ATOM 1929 O O . TRP A 1 245 ? -7.033 -14.341 8.377 1.00 81.94 245 TRP A O 1
ATOM 1939 N N . ALA A 1 246 ? -5.464 -15.446 9.571 1.00 84.12 246 ALA A N 1
ATOM 1940 C CA . ALA A 1 246 ? -5.895 -16.783 9.192 1.00 84.12 246 ALA A CA 1
ATOM 1941 C C . ALA A 1 246 ? -7.237 -17.108 9.862 1.00 84.12 246 ALA A C 1
ATOM 1943 O O . ALA A 1 246 ? -7.511 -16.687 10.987 1.00 84.12 246 ALA A O 1
ATOM 1944 N N . GLU A 1 247 ? -8.109 -17.820 9.150 1.00 74.25 247 GLU A N 1
ATOM 1945 C CA . GLU A 1 247 ? -9.289 -18.403 9.787 1.00 74.25 247 GLU A CA 1
ATOM 1946 C C . GLU A 1 247 ? -8.804 -19.477 10.762 1.00 74.25 247 GLU A C 1
ATOM 1948 O O . GLU A 1 247 ? -7.921 -20.265 10.423 1.00 74.25 247 GLU A O 1
ATOM 1953 N N . ALA A 1 248 ? -9.336 -19.480 11.986 1.00 67.56 248 ALA A N 1
ATOM 1954 C CA . ALA A 1 248 ? -9.053 -20.565 12.912 1.00 67.56 248 ALA A CA 1
ATOM 1955 C C . ALA A 1 248 ? -9.521 -21.872 12.262 1.00 67.56 248 ALA A C 1
ATOM 1957 O O . ALA A 1 248 ? -10.651 -21.928 11.771 1.00 67.56 248 ALA A O 1
ATOM 1958 N N . GLU A 1 249 ? -8.669 -22.901 12.244 1.00 57.31 249 GLU A N 1
ATOM 1959 C CA . GLU A 1 249 ? -9.117 -24.240 11.865 1.00 57.31 249 GLU A CA 1
ATOM 1960 C C . GLU A 1 249 ? -10.314 -24.593 12.754 1.00 57.31 249 GLU A C 1
ATOM 1962 O O . GLU A 1 249 ? -10.213 -24.543 13.986 1.00 57.31 249 GLU A O 1
ATOM 1967 N N . GLU A 1 250 ? -11.471 -24.878 12.144 1.00 54.91 250 GLU A N 1
ATOM 1968 C CA . GLU A 1 250 ? -12.607 -25.388 12.904 1.00 54.91 250 GLU A CA 1
ATOM 1969 C C . GLU A 1 250 ? -12.130 -26.641 13.646 1.00 54.91 250 GLU A C 1
ATOM 1971 O O . GLU A 1 250 ? -11.538 -27.527 13.018 1.00 54.91 250 GLU A O 1
ATOM 1976 N N . PRO A 1 251 ? -12.330 -26.726 14.973 1.00 53.31 251 PRO A N 1
ATOM 1977 C CA . PRO A 1 251 ? -11.941 -27.917 15.700 1.00 53.31 251 PRO A CA 1
ATOM 1978 C C . PRO A 1 251 ? -12.671 -29.102 15.072 1.00 53.31 251 PRO A C 1
ATOM 1980 O O . PRO A 1 251 ? -13.899 -29.100 14.979 1.00 53.31 251 PRO A O 1
ATOM 1983 N N . LEU A 1 252 ? -11.902 -30.094 14.618 1.00 59.03 252 LEU A N 1
ATOM 1984 C CA . LEU A 1 252 ? -12.446 -31.372 14.179 1.00 59.03 252 LEU A CA 1
ATOM 1985 C C . LEU A 1 252 ? -13.246 -31.951 15.354 1.00 59.03 252 LEU A C 1
ATOM 1987 O O . LEU A 1 252 ? -12.663 -32.290 16.386 1.00 59.03 252 LEU A O 1
ATOM 1991 N N . LEU A 1 253 ? -14.574 -31.961 15.210 1.00 57.97 253 LEU A N 1
ATOM 1992 C CA . LEU A 1 253 ? -15.517 -32.545 16.166 1.00 57.97 253 LEU A CA 1
ATOM 1993 C C . LEU A 1 253 ? -15.375 -34.068 16.229 1.00 57.97 253 LEU A C 1
ATOM 1995 O O . LEU A 1 253 ? -15.200 -34.692 15.156 1.00 57.97 253 LEU A O 1
#

Sequence (253 aa):
MKLLLLLVALGATAPAPSAPKARPANRHAPALSAATFFREHNLASLWRLNAESGQPLVLLGCMGTQYRRLELVYESVRRDAHNPQLYHVRGKSRERDRIMPFAGTIVLTTVKKVRVTAPPSGFRALAHYQATGRFRLREAPAEEGSGTLTGTLAMTFSRTAAGLVYMPGQSTEWDYPVPGEGTKFTCTWTSAAHPEPIQLVWATNFMDIADSVIERFRIGDRGVHINPKYARMGWSRYWENDEWWAEAEEPLL

Foldseek 3Di:
DDDDDDDDDDDDDDDDDDDDDDDPPPPDDDFPDPQVVLVVAQCFVQQAADPVPRHWQWWWKAKFPLRFIKIWTWPDWAQDPVRSQKIKTWTWMDGPNDIWTKIWMKGWDDKHWDDDPDAPPPDDFPTKMKIKTWIKMWTDPVDDFTWIKTWMKIAIWTQHPVGIYFRFFDDDVPDQGDQGGTMKIWTWIDDPNDPDIMTMIIGSDVSNCCVVQPVQQDDDDPDRHGDVSCVVSVCVCVVPPDPSRDDPDDPPD